Protein AF-A0A920SXK7-F1 (afdb_monomer_lite)

Secondary structure (DSSP, 8-state):
-HHHHT-S--EEE--SEEEETTEEEESS----------TTEEEEEEEE-GGGSPPTT--HHHHHHHHT--GGG-SEEEEEE-TTTS-HHHHHHHHHHH-TTSEEEE----S-SSTTTS-EEETTEEESSSEEEEEEEES-------B--EEEEEEEEEEEEEETTEEEEETTB-HHHHHHHHHHHS-HHHHHHHHHHEEEEEE--S--S--SS--EEEEEEEEE-TTT--EEESS---TT-EEEEEEE-HHHHHHHHHHHHHHHHHH--S---S--------SS------TTS--------B--------PPP--TTS---------THHHHHHHHHHHHHHHS--

Sequence (346 aa):
MNKKLGAKVLIGCSAAGVIGGGQEVERRPGIAISAAILPHVELTPFHLNQDELPNEDAGPEEWQTLLGIEADNCPAIMLLPDPFTIRSDHLLAGLDFAYPAAVKIGGLASGGGQPGSNALFFNDKPARSGAVGVAFTGDLAVETIVAQGCRPIGEPVVVTESDLNVISKLGDQTPLEILRELFEAAETREKRLIRRSLQIGIIMDRLAQDQSEGEFLIRNVLGADEEDGTLAVGELVQEGQVVQFFVRDAQAADEDLRMMLEEYIGNLEGDIPRLPCYSVASGAGNIYTVPRITTPKCSLTWWLTYLSRVSFQMEKSGRLGIKHSYTDTQLVSRCLNKYQKLKINN

Foldseek 3Di:
DCVVVVDPWDKDKAAQWDDAPNDIGHPDDDDHDWDDDDPFKDKQKDFDFAVQQDDPPDALVSVCVSSVHQQVFFQEKEKEAAVQTHPLVSNLVSCCRNNVNHFYHYAYHDPDDHQQRMWIDTRPDIDRHTMIMITMGGDDDDDDDFFDLKDFFDDKFFQADDDFQKGLDTHPDFQQVRLVVRLVPDDPVVVVQCVPFKWKWWQDDPPPPDPPPGQTAIWDFPDADPVRSMTGTPGTDDGGIIMTMIGRDPVSRVVRVVVRVVVVVVPDPPDDPPDFTDDAHDDDFDRGDHNPDPDPHHTDTGDDRDDFDDDFDDDPPRDTDRDDDDDDPVRVVVVVVVVVVVVVPD

pLDDT: mean 71.9, std 24.71, range [22.02, 97.25]

Radius of gyration: 22.02 Å; chains: 1; bounding box: 59×45×64 Å

Structure (mmCIF, N/CA/C/O backbone):
data_AF-A0A920SXK7-F1
#
_entry.id   AF-A0A920SXK7-F1
#
loop_
_atom_site.group_PDB
_atom_site.id
_atom_site.type_symbol
_atom_site.label_atom_id
_atom_site.label_alt_id
_atom_site.label_comp_id
_atom_site.label_asym_id
_atom_site.label_entity_id
_atom_site.label_seq_id
_atom_site.pdbx_PDB_ins_code
_atom_site.Cartn_x
_atom_site.Cartn_y
_atom_site.Cartn_z
_atom_site.occupancy
_atom_site.B_iso_or_equiv
_atom_site.auth_seq_id
_atom_site.auth_comp_id
_atom_site.auth_asym_id
_atom_site.auth_atom_id
_atom_site.pdbx_PDB_model_num
ATOM 1 N N . MET A 1 1 ? -4.435 -18.493 -18.099 1.00 60.69 1 MET A N 1
ATOM 2 C CA . MET A 1 1 ? -4.871 -17.133 -18.484 1.00 60.69 1 MET A CA 1
ATOM 3 C C . MET A 1 1 ? -4.002 -16.593 -19.612 1.00 60.69 1 MET A C 1
ATOM 5 O O . MET A 1 1 ? -4.540 -16.306 -20.674 1.00 60.69 1 MET A O 1
ATOM 9 N N . ASN A 1 2 ? -2.678 -16.605 -19.433 1.00 66.94 2 ASN A N 1
ATOM 10 C CA . ASN A 1 2 ? -1.691 -16.154 -20.415 1.00 66.94 2 ASN A CA 1
ATOM 11 C C . ASN A 1 2 ? -1.919 -16.697 -21.841 1.00 66.94 2 ASN A C 1
ATOM 13 O O . ASN A 1 2 ? -2.141 -15.935 -22.775 1.00 66.94 2 ASN A O 1
ATOM 17 N N . LYS A 1 3 ? -2.056 -18.026 -21.983 1.00 69.19 3 LYS A N 1
ATOM 18 C CA . LYS A 1 3 ? -2.334 -18.697 -23.273 1.00 69.19 3 LYS A CA 1
ATOM 19 C C . LYS A 1 3 ? -3.582 -18.208 -24.023 1.00 69.19 3 LYS A C 1
ATOM 21 O O . LYS A 1 3 ? -3.648 -18.369 -25.234 1.00 69.19 3 LYS A O 1
ATOM 26 N N . LYS A 1 4 ? -4.593 -17.673 -23.325 1.00 75.69 4 LYS A N 1
ATOM 27 C CA . LYS A 1 4 ? -5.818 -17.144 -23.957 1.00 75.69 4 LYS A CA 1
ATOM 28 C C . LYS A 1 4 ? -5.713 -15.657 -24.288 1.00 75.69 4 LYS A C 1
ATOM 30 O O . LYS A 1 4 ? -6.349 -15.226 -25.240 1.00 75.69 4 LYS A O 1
ATOM 35 N N . LEU A 1 5 ? -4.965 -14.895 -23.489 1.00 73.69 5 LEU A N 1
ATOM 36 C CA . LEU A 1 5 ? -4.782 -13.455 -23.681 1.00 73.69 5 LEU A CA 1
ATOM 37 C C . LEU A 1 5 ? -3.655 -13.137 -24.671 1.00 73.69 5 LEU A C 1
ATOM 39 O O . LEU A 1 5 ? -3.658 -12.060 -25.251 1.00 73.69 5 LEU A O 1
ATOM 43 N N . GLY A 1 6 ? -2.705 -14.059 -24.868 1.00 79.75 6 GLY A N 1
ATOM 44 C CA . GLY A 1 6 ? -1.515 -13.806 -25.683 1.00 79.75 6 GLY A CA 1
ATOM 45 C C . GLY A 1 6 ? -0.611 -12.725 -25.085 1.00 79.75 6 GLY A C 1
ATOM 46 O O . GLY A 1 6 ? 0.110 -12.058 -25.822 1.00 79.75 6 GLY A O 1
ATOM 47 N N . ALA A 1 7 ? -0.685 -12.516 -23.767 1.00 82.62 7 ALA A N 1
ATOM 48 C CA . ALA A 1 7 ? 0.109 -11.508 -23.085 1.00 82.62 7 ALA A CA 1
ATOM 49 C C . ALA A 1 7 ? 1.586 -11.930 -23.057 1.00 82.62 7 ALA A C 1
ATOM 51 O O . ALA A 1 7 ? 1.911 -13.101 -22.871 1.00 82.62 7 ALA A O 1
ATOM 52 N N . LYS A 1 8 ? 2.489 -10.966 -23.255 1.00 84.81 8 LYS A N 1
ATOM 53 C CA . LYS A 1 8 ? 3.933 -11.207 -23.108 1.00 84.81 8 LYS A CA 1
ATOM 54 C C . LYS A 1 8 ? 4.333 -11.329 -21.639 1.00 84.81 8 LYS A C 1
ATOM 56 O O . LYS A 1 8 ? 5.198 -12.129 -21.306 1.00 84.81 8 LYS A O 1
ATOM 61 N N . VAL A 1 9 ? 3.678 -10.542 -20.790 1.00 90.81 9 VAL A N 1
ATOM 62 C CA . VAL A 1 9 ? 3.919 -10.466 -19.353 1.00 90.81 9 VAL A CA 1
ATOM 63 C C . VAL A 1 9 ? 2.583 -10.557 -18.631 1.00 90.81 9 VAL A C 1
ATOM 65 O O . VAL A 1 9 ? 1.612 -9.906 -19.019 1.00 90.81 9 VAL A O 1
ATOM 68 N N . LEU A 1 10 ? 2.536 -11.372 -17.583 1.00 90.62 10 LEU A N 1
ATOM 69 C CA . LEU A 1 10 ? 1.406 -11.462 -16.669 1.00 90.62 10 LEU A CA 1
ATOM 70 C C . LEU A 1 10 ? 1.955 -11.447 -15.250 1.00 90.62 10 LEU A C 1
ATOM 72 O O . LEU A 1 10 ? 2.668 -12.364 -14.862 1.00 90.62 10 LEU A O 1
ATOM 76 N N . ILE A 1 11 ? 1.590 -10.437 -14.471 1.00 91.44 11 ILE A N 1
ATOM 77 C CA . ILE A 1 11 ? 1.817 -10.426 -13.026 1.00 91.44 11 ILE A CA 1
ATOM 78 C C . ILE A 1 11 ? 0.495 -10.234 -12.288 1.00 91.44 11 ILE A C 1
ATOM 80 O O . ILE A 1 11 ? -0.484 -9.755 -12.865 1.00 91.44 11 ILE A O 1
ATOM 84 N N . GLY A 1 12 ? 0.445 -10.636 -11.025 1.00 90.75 12 GLY A N 1
ATOM 85 C CA . GLY A 1 12 ? -0.711 -10.408 -10.167 1.00 90.75 12 GLY A CA 1
ATOM 86 C C . GLY A 1 12 ? -0.508 -10.975 -8.772 1.00 90.75 12 GLY A C 1
ATOM 87 O O . GLY A 1 12 ? 0.456 -11.693 -8.516 1.00 90.75 12 GLY A O 1
ATOM 88 N N . CYS A 1 13 ? -1.453 -10.708 -7.881 1.00 89.44 13 CYS A N 1
ATOM 89 C CA . CYS A 1 13 ? -1.464 -11.275 -6.541 1.00 89.44 13 CYS A CA 1
ATOM 90 C C . CYS A 1 13 ? -2.893 -11.585 -6.079 1.00 89.44 13 CYS A C 1
ATOM 92 O O . CYS A 1 13 ? -3.875 -11.186 -6.709 1.00 89.44 13 CYS A O 1
ATOM 94 N N . SER A 1 14 ? -3.014 -12.320 -4.978 1.00 88.88 14 SER A N 1
ATOM 95 C CA . SER A 1 14 ? -4.243 -12.390 -4.202 1.00 88.88 14 SER A CA 1
ATOM 96 C C . SER A 1 14 ? -4.514 -11.047 -3.531 1.00 88.88 14 SER A C 1
ATOM 98 O O . SER A 1 14 ? -3.590 -10.293 -3.214 1.00 88.88 14 SER A O 1
ATOM 100 N N . ALA A 1 15 ? -5.793 -10.773 -3.297 1.00 83.75 15 ALA A N 1
ATOM 101 C CA . ALA A 1 15 ? -6.235 -9.624 -2.532 1.00 83.75 15 ALA A CA 1
ATOM 102 C C . ALA A 1 15 ? -7.450 -9.998 -1.669 1.00 83.75 15 ALA A C 1
ATOM 104 O O . ALA A 1 15 ? -8.240 -10.872 -2.036 1.00 83.75 15 ALA A O 1
ATOM 105 N N . ALA A 1 16 ? -7.620 -9.316 -0.536 1.00 76.19 16 ALA A N 1
ATOM 106 C CA . ALA A 1 16 ? -8.791 -9.439 0.338 1.00 76.19 16 ALA A CA 1
ATOM 107 C C . ALA A 1 16 ? -10.090 -8.949 -0.338 1.00 76.19 16 ALA A C 1
ATOM 109 O O . ALA A 1 16 ? -11.192 -9.382 0.017 1.00 76.19 16 ALA A O 1
ATOM 110 N N . GLY A 1 17 ? -9.944 -8.077 -1.335 1.00 75.88 17 GLY A N 1
ATOM 111 C CA . GLY A 1 17 ? -11.001 -7.592 -2.205 1.00 75.88 17 GLY A CA 1
ATOM 112 C C . GLY A 1 17 ? -10.443 -7.218 -3.571 1.00 75.88 17 GLY A C 1
ATOM 113 O O . GLY A 1 17 ? -9.269 -6.872 -3.696 1.00 75.88 17 GLY A O 1
ATOM 114 N N . VAL A 1 18 ? -11.277 -7.306 -4.602 1.00 77.38 18 VAL A N 1
ATOM 115 C CA . VAL A 1 18 ? -10.918 -6.913 -5.969 1.00 77.38 18 VAL A CA 1
ATOM 116 C C . VAL A 1 18 ? -11.967 -5.979 -6.540 1.00 77.38 18 VAL A C 1
ATOM 118 O O . VAL A 1 18 ? -13.158 -6.118 -6.261 1.00 77.38 18 VAL A O 1
ATOM 121 N N . ILE A 1 19 ? -11.528 -5.058 -7.389 1.00 73.19 19 ILE A N 1
ATOM 122 C CA . ILE A 1 19 ? -12.412 -4.129 -8.084 1.00 73.19 19 ILE A CA 1
ATOM 123 C C . ILE A 1 19 ? -12.130 -4.214 -9.575 1.00 73.19 19 ILE A C 1
ATOM 125 O O . ILE A 1 19 ? -10.981 -4.224 -10.011 1.00 73.19 19 ILE A O 1
ATOM 129 N N . GLY A 1 20 ? -13.188 -4.298 -10.369 1.00 73.94 20 GLY A N 1
ATOM 130 C CA . GLY A 1 20 ? -13.083 -4.365 -11.817 1.00 73.94 20 GLY A CA 1
ATOM 131 C C . GLY A 1 20 ? -14.435 -4.148 -12.475 1.00 73.94 20 GLY A C 1
ATOM 132 O O . GLY A 1 20 ? -15.474 -4.531 -11.944 1.00 73.94 20 GLY A O 1
ATOM 133 N N . GLY A 1 21 ? -14.444 -3.495 -13.638 1.00 71.62 21 GLY A N 1
ATOM 134 C CA . GLY A 1 21 ? -15.684 -3.245 -14.379 1.00 71.62 21 GLY A CA 1
ATOM 135 C C . GLY A 1 21 ? -16.720 -2.403 -13.618 1.00 71.62 21 GLY A C 1
ATOM 136 O O . GLY A 1 21 ? -17.915 -2.562 -13.863 1.00 71.62 21 GLY A O 1
ATOM 137 N N . GLY A 1 22 ? -16.274 -1.537 -12.700 1.00 69.06 22 GLY A N 1
ATOM 138 C CA . GLY A 1 22 ? -17.145 -0.708 -11.858 1.00 69.06 22 GLY A CA 1
ATOM 139 C C . GLY A 1 22 ? -17.838 -1.472 -10.727 1.00 69.06 22 GLY A C 1
ATOM 140 O O . GLY A 1 22 ? -18.848 -1.002 -10.212 1.00 69.06 22 GLY A O 1
ATOM 141 N N . GLN A 1 23 ? -17.346 -2.661 -10.376 1.00 67.12 23 GLN A N 1
ATOM 142 C CA . GLN A 1 23 ? -17.854 -3.453 -9.263 1.00 67.12 23 GLN A CA 1
ATOM 143 C C . GLN A 1 23 ? -16.733 -3.785 -8.296 1.00 67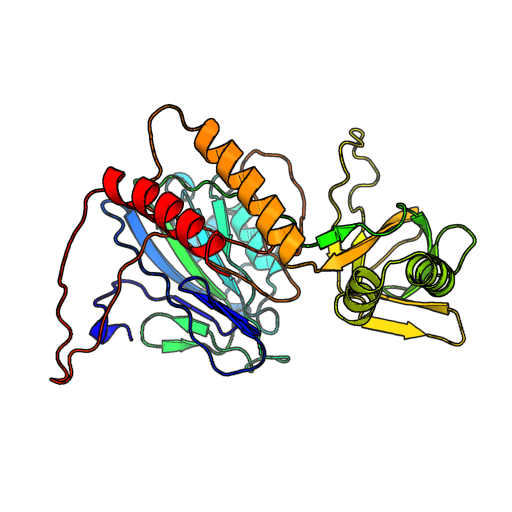.12 23 GLN A C 1
ATOM 145 O O . GLN A 1 23 ? -15.648 -4.187 -8.712 1.00 67.12 23 GLN A O 1
ATOM 150 N N . GLU A 1 24 ? -17.046 -3.672 -7.015 1.00 69.12 24 GLU A N 1
ATOM 151 C CA . GLU A 1 24 ? -16.199 -4.103 -5.919 1.00 69.12 24 GLU A CA 1
ATOM 152 C C . GLU A 1 24 ? -16.684 -5.448 -5.374 1.00 69.12 24 GLU A C 1
ATOM 154 O O . GLU A 1 24 ? -17.885 -5.699 -5.226 1.00 69.12 24 GLU A O 1
ATOM 159 N N . VAL A 1 25 ? -15.729 -6.330 -5.094 1.00 71.19 25 VAL A N 1
ATOM 160 C CA . VAL A 1 25 ? -15.968 -7.666 -4.569 1.00 71.19 25 VAL A CA 1
ATOM 161 C C . VAL A 1 25 ? -15.045 -7.907 -3.378 1.00 71.19 25 VAL A C 1
ATOM 163 O O . VAL A 1 25 ? -13.870 -8.217 -3.555 1.00 71.19 25 VAL A O 1
ATOM 166 N N . GLU A 1 26 ? -15.599 -7.829 -2.169 1.00 74.44 26 GLU A N 1
ATOM 167 C CA . GLU A 1 26 ? -14.928 -8.201 -0.917 1.00 74.44 26 GLU A CA 1
ATOM 168 C C . GLU A 1 26 ? -15.579 -9.443 -0.285 1.00 74.44 26 GLU A C 1
ATOM 170 O O . GLU A 1 26 ? -16.775 -9.699 -0.462 1.00 74.44 26 GLU A O 1
ATOM 175 N N . ARG A 1 27 ? -14.800 -10.214 0.492 1.00 71.44 27 ARG A N 1
ATOM 176 C CA . ARG A 1 27 ? -15.273 -11.362 1.307 1.00 71.44 27 ARG A CA 1
ATOM 177 C C . ARG A 1 27 ? -16.022 -12.457 0.534 1.00 71.44 27 ARG A C 1
ATOM 179 O O . ARG A 1 27 ? -16.754 -13.258 1.115 1.00 71.44 27 ARG A O 1
ATOM 186 N N . ARG A 1 28 ? -15.832 -12.515 -0.779 1.00 81.19 28 ARG 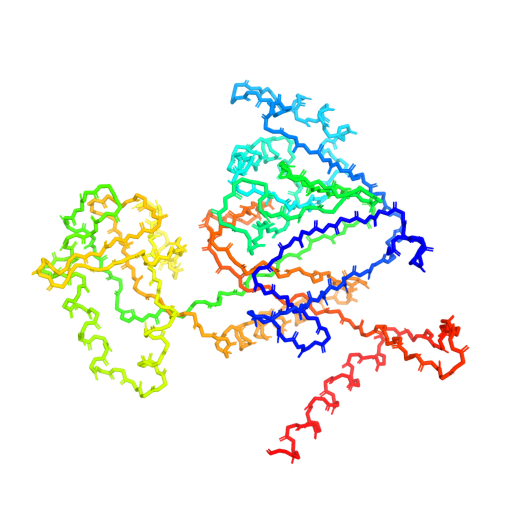A N 1
ATOM 187 C CA . ARG A 1 28 ? -16.355 -13.558 -1.663 1.00 81.19 28 ARG A CA 1
ATOM 188 C C . ARG A 1 28 ? -15.388 -13.763 -2.832 1.00 81.19 28 ARG A C 1
ATOM 190 O O . ARG A 1 28 ? -14.633 -12.844 -3.144 1.00 81.19 28 ARG A O 1
ATOM 197 N N . PRO 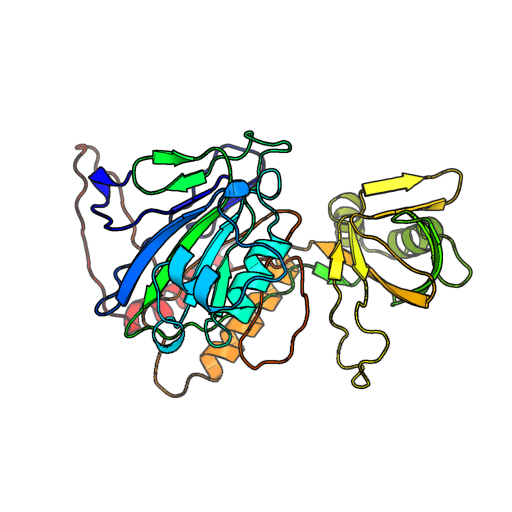A 1 29 ? -15.415 -14.922 -3.511 1.00 85.00 29 PRO A N 1
ATOM 198 C CA . PRO A 1 29 ? -14.552 -15.154 -4.663 1.00 85.00 29 PRO A CA 1
ATOM 199 C C . PRO A 1 29 ? -14.766 -14.108 -5.767 1.00 85.00 29 PRO A C 1
ATOM 201 O O . PRO A 1 29 ? -15.901 -13.843 -6.175 1.00 85.00 29 PRO A O 1
ATOM 204 N N . GLY A 1 30 ? -13.668 -13.544 -6.267 1.00 84.19 30 GLY A N 1
ATOM 205 C CA . GLY A 1 30 ? -13.648 -12.555 -7.340 1.00 84.19 30 GLY A CA 1
ATOM 206 C C . GLY A 1 30 ? -12.281 -12.504 -8.020 1.00 84.19 30 GLY A C 1
ATOM 207 O O . GLY A 1 30 ? -11.274 -12.881 -7.427 1.00 84.19 30 GLY A O 1
ATOM 208 N N . ILE A 1 31 ? -12.252 -12.055 -9.276 1.00 85.50 31 ILE A N 1
ATOM 209 C CA . ILE A 1 31 ? -11.018 -11.774 -10.015 1.00 85.50 31 ILE A CA 1
ATOM 210 C C . ILE A 1 31 ? -11.189 -10.466 -10.787 1.00 85.50 31 ILE A C 1
ATOM 212 O O . ILE A 1 31 ? -12.203 -10.268 -11.458 1.00 85.50 31 ILE A O 1
ATOM 216 N N . ALA A 1 32 ? -10.191 -9.592 -10.697 1.00 84.00 32 ALA A N 1
ATOM 217 C CA . ALA A 1 32 ? -10.063 -8.406 -11.532 1.00 84.00 32 ALA A CA 1
ATOM 218 C C . ALA A 1 32 ? -8.830 -8.563 -12.423 1.00 84.00 32 ALA A C 1
ATOM 220 O O . ALA A 1 32 ? -7.812 -9.103 -11.994 1.00 84.00 32 ALA A O 1
ATOM 221 N N . ILE A 1 33 ? -8.945 -8.144 -13.682 1.00 83.12 33 ILE A N 1
ATOM 222 C CA . ILE A 1 33 ? -7.871 -8.254 -14.669 1.00 83.12 33 ILE A CA 1
ATOM 223 C C . ILE A 1 33 ? -7.761 -6.912 -15.383 1.00 83.12 33 ILE A C 1
ATOM 225 O O . ILE A 1 33 ? -8.725 -6.468 -16.010 1.00 83.12 33 ILE A O 1
ATOM 229 N N . SER A 1 34 ? -6.571 -6.323 -15.319 1.00 82.31 34 SER A N 1
ATOM 230 C CA . SER A 1 34 ? -6.162 -5.178 -16.130 1.00 82.31 34 SER A CA 1
ATOM 231 C C . SER A 1 34 ? -5.245 -5.676 -17.246 1.00 82.31 34 SER A C 1
ATOM 233 O O . SER A 1 34 ? -4.399 -6.542 -17.021 1.00 82.31 34 SER A O 1
ATOM 235 N N . ALA A 1 35 ? -5.429 -5.165 -18.461 1.00 82.00 35 ALA A N 1
ATOM 236 C CA . ALA A 1 35 ? -4.604 -5.517 -19.611 1.00 82.00 35 ALA A CA 1
ATOM 237 C C . ALA A 1 35 ? -4.344 -4.272 -20.460 1.00 82.00 35 ALA A C 1
ATOM 239 O O . ALA A 1 35 ? -5.247 -3.460 -20.656 1.00 82.00 35 ALA A O 1
ATOM 240 N N . ALA A 1 36 ? -3.125 -4.160 -20.980 1.00 80.50 36 ALA A N 1
ATOM 241 C CA . ALA A 1 36 ? -2.680 -3.041 -21.796 1.00 80.50 36 ALA A CA 1
ATOM 242 C C . ALA A 1 36 ? -1.842 -3.542 -22.978 1.00 80.50 36 ALA A C 1
ATOM 244 O O . ALA A 1 36 ? -1.174 -4.575 -22.895 1.00 80.50 36 ALA A O 1
ATOM 245 N N . ILE A 1 37 ? -1.875 -2.791 -24.077 1.00 80.38 37 ILE A N 1
ATOM 246 C CA . ILE A 1 37 ? -0.915 -2.908 -25.175 1.00 80.38 37 ILE A CA 1
ATOM 247 C C . ILE A 1 37 ? -0.092 -1.633 -25.119 1.00 80.38 37 ILE A C 1
ATOM 249 O O . ILE A 1 37 ? -0.651 -0.564 -25.323 1.00 80.38 37 ILE A O 1
ATOM 253 N N . LEU A 1 38 ? 1.203 -1.750 -24.842 1.00 83.62 38 LEU A N 1
ATOM 254 C CA . LEU A 1 38 ? 2.118 -0.619 -24.708 1.00 83.62 38 LEU A CA 1
ATOM 255 C C . LEU A 1 38 ? 3.125 -0.665 -25.870 1.00 83.62 38 LEU A C 1
ATOM 257 O O . LEU A 1 38 ? 4.117 -1.392 -25.790 1.00 83.62 38 LEU A O 1
ATOM 261 N N . PRO A 1 39 ? 2.853 0.004 -27.007 1.00 80.75 39 PRO A N 1
ATOM 262 C CA . PRO A 1 39 ? 3.821 0.108 -28.093 1.00 80.75 39 PRO A CA 1
ATOM 263 C C . PRO A 1 39 ? 5.065 0.855 -27.611 1.00 80.75 39 PRO A C 1
ATOM 265 O O . PRO A 1 39 ? 4.935 1.806 -26.855 1.00 80.75 39 PRO A O 1
ATOM 268 N N . HIS A 1 40 ? 6.249 0.451 -28.073 1.00 85.44 40 HIS A N 1
ATOM 269 C CA . HIS A 1 40 ? 7.529 1.101 -27.734 1.00 85.44 40 HIS A CA 1
ATOM 270 C C . HIS A 1 40 ? 7.914 1.080 -26.244 1.00 85.44 40 HIS A C 1
ATOM 272 O O . HIS A 1 40 ? 8.880 1.733 -25.858 1.00 85.44 40 HIS A O 1
ATOM 278 N N . VAL A 1 41 ? 7.210 0.280 -25.439 1.00 88.50 41 VAL A N 1
ATOM 279 C CA . VAL A 1 41 ? 7.558 -0.008 -24.049 1.00 88.50 41 VAL A CA 1
ATOM 280 C C . VAL A 1 41 ? 8.012 -1.457 -23.953 1.00 88.50 41 VAL A C 1
ATOM 282 O O . VAL A 1 41 ? 7.332 -2.375 -24.427 1.00 88.50 41 VAL A O 1
ATOM 285 N N . GLU A 1 42 ? 9.164 -1.666 -23.334 1.00 91.38 42 GLU A N 1
ATOM 286 C CA . GLU A 1 42 ? 9.650 -2.984 -22.960 1.00 91.38 42 GLU A CA 1
ATOM 287 C C . GLU A 1 42 ? 9.304 -3.255 -21.492 1.00 91.38 42 GLU A C 1
ATOM 289 O O . GLU A 1 42 ? 9.355 -2.376 -20.632 1.00 91.38 42 GLU A O 1
ATOM 294 N N . LEU A 1 43 ? 8.845 -4.480 -21.235 1.00 91.50 43 LEU A N 1
ATOM 295 C CA . LEU A 1 43 ? 8.426 -4.930 -19.915 1.00 91.50 43 LEU A CA 1
ATOM 296 C C . LEU A 1 43 ? 9.404 -5.996 -19.450 1.00 91.50 43 LEU A C 1
ATOM 298 O O . LEU A 1 43 ? 9.457 -7.073 -20.049 1.00 91.50 43 LEU A O 1
ATOM 302 N N . THR A 1 44 ? 10.104 -5.719 -18.357 1.00 94.88 44 THR A N 1
ATOM 303 C CA . THR A 1 44 ? 11.026 -6.662 -17.722 1.00 94.88 44 THR A CA 1
ATOM 304 C C . THR A 1 44 ? 10.373 -7.195 -16.449 1.00 94.88 44 THR A C 1
ATOM 306 O O . THR A 1 44 ? 10.374 -6.511 -15.421 1.00 94.88 44 THR A O 1
ATOM 309 N N . PRO A 1 45 ? 9.736 -8.381 -16.497 1.00 94.94 45 PRO A N 1
ATOM 310 C CA . PRO A 1 45 ? 9.113 -8.972 -15.326 1.00 94.94 45 PRO A CA 1
ATOM 311 C C . PRO A 1 45 ? 10.166 -9.630 -14.432 1.00 94.94 45 PRO A C 1
ATOM 313 O O . PRO A 1 45 ? 11.033 -10.353 -14.919 1.00 94.94 45 PRO A O 1
ATOM 316 N N . PHE A 1 46 ? 10.034 -9.461 -13.122 1.00 95.31 46 PHE A N 1
ATOM 317 C CA . PHE A 1 46 ? 10.896 -10.100 -12.131 1.00 95.31 46 PHE A CA 1
ATOM 318 C C . PHE A 1 46 ? 10.090 -10.730 -10.991 1.00 95.31 46 PHE A C 1
ATOM 320 O O . PHE A 1 46 ? 8.951 -10.349 -10.702 1.00 95.31 46 PHE A O 1
ATOM 327 N N . HIS A 1 47 ? 10.698 -11.722 -10.348 1.00 96.38 47 HIS A N 1
ATOM 328 C CA . HIS A 1 47 ? 10.233 -12.334 -9.108 1.00 96.38 47 HIS A CA 1
ATOM 329 C C . HIS A 1 47 ? 11.440 -12.437 -8.178 1.00 96.38 47 HIS A C 1
ATOM 331 O O . HIS A 1 47 ? 12.447 -13.005 -8.583 1.00 96.38 47 HIS A O 1
ATOM 337 N N . LEU A 1 48 ? 11.339 -11.855 -6.983 1.00 95.94 48 LEU A N 1
ATOM 338 C CA . LEU A 1 48 ? 12.423 -11.775 -6.001 1.00 95.94 48 LEU A CA 1
ATOM 339 C C . LEU A 1 48 ? 11.996 -12.418 -4.689 1.00 95.94 48 LEU A C 1
ATOM 341 O O . LEU A 1 48 ? 10.909 -12.119 -4.192 1.00 95.94 48 LEU A O 1
ATOM 345 N N . ASN A 1 49 ? 12.848 -13.250 -4.103 1.00 95.75 49 ASN A N 1
ATOM 346 C CA . ASN A 1 49 ? 12.701 -13.760 -2.743 1.00 95.75 49 ASN A CA 1
ATOM 347 C C . ASN A 1 49 ? 13.576 -12.973 -1.757 1.00 95.75 49 ASN A C 1
ATOM 349 O O . ASN A 1 49 ? 14.452 -12.202 -2.141 1.00 95.75 49 ASN A O 1
ATOM 353 N N . GLN A 1 50 ? 13.313 -13.151 -0.460 1.00 93.88 50 GLN A N 1
ATOM 354 C CA . GLN A 1 50 ? 13.995 -12.414 0.608 1.00 93.88 50 GLN A CA 1
ATOM 355 C C . GLN A 1 50 ? 15.514 -12.632 0.624 1.00 93.88 50 GLN A C 1
ATOM 357 O O . GLN A 1 50 ? 16.255 -11.724 0.986 1.00 93.88 50 GLN A O 1
ATOM 362 N N . ASP A 1 51 ? 15.967 -13.830 0.270 1.00 93.94 51 ASP A N 1
ATOM 363 C CA . ASP A 1 51 ? 17.375 -14.228 0.221 1.00 93.94 51 ASP A CA 1
ATOM 364 C C . ASP A 1 51 ? 18.122 -13.678 -1.000 1.00 93.94 51 ASP A C 1
ATOM 366 O O . ASP A 1 51 ? 19.350 -13.684 -1.017 1.00 93.94 51 ASP A O 1
ATOM 370 N N . GLU A 1 52 ? 17.392 -13.172 -1.994 1.00 95.25 52 GLU A N 1
ATOM 371 C CA . GLU A 1 52 ? 17.948 -12.557 -3.202 1.00 95.25 52 GLU A CA 1
ATOM 372 C C . GLU A 1 52 ? 18.120 -11.039 -3.055 1.00 95.25 52 GLU A C 1
ATOM 374 O O . GLU A 1 52 ? 18.760 -10.411 -3.897 1.00 95.25 52 GLU A O 1
ATOM 379 N N . LEU A 1 53 ? 17.549 -10.433 -2.006 1.00 95.25 53 LEU A N 1
ATOM 380 C CA . LEU A 1 53 ? 17.675 -8.996 -1.786 1.00 95.25 53 LEU A CA 1
ATOM 381 C C . LEU A 1 53 ? 19.106 -8.637 -1.354 1.00 95.25 53 LEU A C 1
ATOM 383 O O . LEU A 1 53 ? 19.616 -9.246 -0.407 1.00 95.25 53 LEU A O 1
ATOM 387 N N . PRO A 1 54 ? 19.730 -7.620 -1.981 1.00 94.81 54 PRO A N 1
ATOM 388 C CA . PRO A 1 54 ? 20.984 -7.050 -1.509 1.00 94.81 54 PRO A CA 1
ATOM 389 C C . PRO A 1 54 ? 20.881 -6.630 -0.041 1.00 94.81 54 PRO A C 1
ATOM 391 O O . PRO A 1 54 ? 19.790 -6.367 0.470 1.00 94.81 54 PRO A O 1
ATOM 394 N N . ASN A 1 55 ? 22.012 -6.572 0.658 1.00 91.56 55 ASN A N 1
ATOM 395 C CA . ASN A 1 55 ? 22.026 -6.119 2.049 1.00 91.56 55 ASN A CA 1
ATOM 396 C C . ASN A 1 55 ? 21.765 -4.598 2.152 1.00 91.56 55 ASN A C 1
ATOM 398 O O . ASN A 1 55 ? 21.681 -3.892 1.150 1.00 91.56 55 ASN A O 1
ATOM 402 N N . GLU A 1 56 ? 21.599 -4.090 3.374 1.00 84.69 56 GLU A N 1
ATOM 403 C CA . GLU A 1 56 ? 21.315 -2.664 3.622 1.00 84.69 56 GLU A CA 1
ATOM 404 C C . GLU A 1 56 ? 22.502 -1.739 3.287 1.00 84.69 56 GLU A C 1
ATOM 406 O O . GLU A 1 56 ? 22.295 -0.556 3.038 1.00 84.69 56 GLU A O 1
ATOM 411 N N . ASP A 1 57 ? 23.720 -2.284 3.209 1.00 88.12 57 ASP A N 1
ATOM 412 C CA . ASP A 1 57 ? 24.942 -1.552 2.849 1.00 88.12 57 ASP A CA 1
ATOM 413 C C . ASP A 1 57 ? 25.237 -1.587 1.334 1.00 88.12 57 ASP A C 1
ATOM 415 O O . ASP A 1 57 ? 26.238 -1.024 0.880 1.00 88.12 57 ASP A O 1
ATOM 419 N N . ALA A 1 58 ? 24.399 -2.271 0.547 1.00 90.88 58 ALA A N 1
ATOM 420 C CA . ALA A 1 58 ? 24.627 -2.501 -0.870 1.00 90.88 58 ALA A CA 1
ATOM 421 C C . ALA A 1 58 ? 24.486 -1.209 -1.682 1.00 90.88 58 ALA A C 1
ATOM 423 O O . ALA A 1 58 ? 23.550 -0.422 -1.505 1.00 90.88 58 ALA A O 1
ATOM 424 N N . GLY A 1 59 ? 25.408 -1.024 -2.628 1.00 93.19 59 GLY A N 1
ATOM 425 C CA . GLY A 1 59 ? 25.362 0.075 -3.587 1.00 93.19 59 GLY A CA 1
ATOM 426 C C . GLY A 1 59 ? 24.185 -0.047 -4.566 1.00 93.19 59 GLY A C 1
ATOM 427 O O . GLY A 1 59 ? 23.615 -1.132 -4.732 1.00 93.19 59 GLY A O 1
ATOM 428 N N . PRO A 1 60 ? 23.822 1.042 -5.268 1.00 92.25 60 PRO A N 1
ATOM 429 C CA . PRO A 1 60 ? 22.736 1.019 -6.246 1.00 92.25 60 PRO A CA 1
ATOM 430 C C . PRO A 1 60 ? 23.007 0.038 -7.402 1.00 92.25 60 PRO A C 1
ATOM 432 O O . PRO A 1 60 ? 22.064 -0.490 -7.989 1.00 92.25 60 PRO A O 1
ATOM 435 N N . GLU A 1 61 ? 24.275 -0.261 -7.706 1.00 94.25 61 GLU A N 1
ATOM 436 C CA . GLU A 1 61 ? 24.669 -1.175 -8.782 1.00 94.25 61 GLU A CA 1
ATOM 437 C C . GLU A 1 61 ? 24.223 -2.623 -8.526 1.00 94.25 61 GLU A C 1
ATOM 439 O O . GLU A 1 61 ? 23.892 -3.345 -9.470 1.00 94.25 61 GLU A O 1
ATOM 444 N N . GLU A 1 62 ? 24.171 -3.062 -7.265 1.00 95.00 62 GLU A N 1
ATOM 445 C CA . GLU A 1 62 ? 23.719 -4.416 -6.915 1.00 95.00 62 GLU A CA 1
ATOM 446 C C . GLU A 1 62 ? 22.221 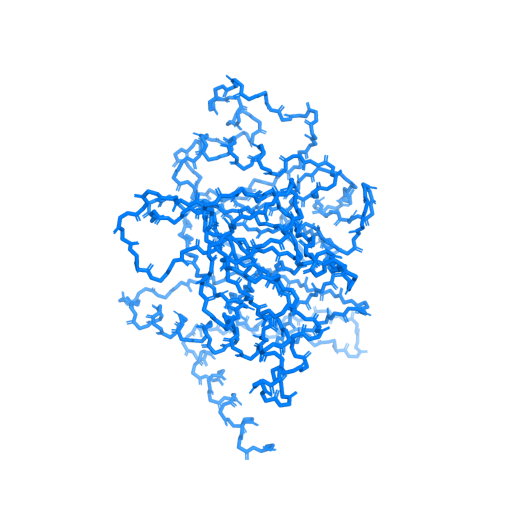-4.584 -7.189 1.00 95.00 62 GLU A C 1
ATOM 448 O O . GLU A 1 62 ? 21.796 -5.582 -7.771 1.00 95.00 62 GLU A O 1
ATOM 453 N N . TRP A 1 63 ? 21.424 -3.569 -6.856 1.00 94.25 63 TRP A N 1
ATOM 454 C CA . TRP A 1 63 ? 19.992 -3.525 -7.154 1.00 94.25 63 TRP A CA 1
ATOM 455 C C . TRP A 1 63 ? 19.717 -3.423 -8.658 1.00 94.25 63 TRP A C 1
ATOM 457 O O . TRP A 1 63 ? 18.796 -4.068 -9.163 1.00 94.25 63 TRP A O 1
ATOM 467 N N . GLN A 1 64 ? 20.540 -2.666 -9.392 1.00 93.88 64 GLN A N 1
ATOM 468 C CA . GLN A 1 64 ? 20.453 -2.595 -10.852 1.00 93.88 64 GLN A CA 1
ATOM 469 C C . GLN A 1 64 ? 20.799 -3.926 -11.514 1.00 93.88 64 GLN A C 1
ATOM 471 O O . GLN A 1 64 ? 20.110 -4.358 -12.439 1.00 93.88 64 GLN A O 1
ATOM 476 N N . THR A 1 65 ? 21.811 -4.619 -10.991 1.00 94.06 65 THR A N 1
ATOM 477 C CA . THR A 1 65 ? 22.190 -5.966 -11.430 1.00 94.06 65 THR A CA 1
ATOM 478 C C . THR A 1 65 ? 21.081 -6.976 -11.138 1.00 94.06 65 THR A C 1
ATOM 480 O O . THR A 1 65 ? 20.788 -7.815 -11.988 1.00 94.06 65 THR A O 1
ATOM 483 N N . LEU A 1 66 ? 20.432 -6.872 -9.973 1.00 93.62 66 LEU A N 1
ATOM 484 C CA . LEU A 1 66 ? 19.324 -7.741 -9.573 1.00 93.62 66 LEU A CA 1
ATOM 485 C C . LEU A 1 66 ? 18.147 -7.665 -10.553 1.00 93.62 66 LEU A C 1
ATOM 487 O O . LEU A 1 66 ? 17.581 -8.695 -10.916 1.00 93.62 66 LEU A O 1
ATOM 491 N N . LEU A 1 67 ? 17.780 -6.456 -10.991 1.00 91.25 67 LEU A N 1
ATOM 492 C CA . LEU A 1 67 ? 16.711 -6.272 -11.976 1.00 91.25 67 LEU A CA 1
ATOM 493 C C . LEU A 1 67 ? 17.190 -6.425 -13.426 1.00 91.25 67 LEU A C 1
ATOM 495 O O . LEU A 1 67 ? 16.372 -6.682 -14.309 1.00 91.25 67 LEU A O 1
ATOM 499 N N . GLY A 1 68 ? 18.493 -6.275 -13.677 1.00 91.06 68 GLY A N 1
ATOM 500 C CA . GLY A 1 68 ? 19.082 -6.240 -15.015 1.00 91.06 68 GLY A CA 1
ATOM 501 C C . GLY A 1 68 ? 18.699 -4.983 -15.799 1.00 91.06 68 GLY A C 1
ATOM 502 O O . GLY A 1 68 ? 18.493 -5.062 -17.010 1.00 91.06 68 GLY A O 1
ATOM 503 N N . ILE A 1 69 ? 18.520 -3.847 -15.113 1.00 90.31 69 ILE A N 1
ATOM 504 C CA . ILE A 1 69 ? 17.994 -2.607 -15.701 1.00 90.31 69 ILE A CA 1
ATOM 505 C C . ILE A 1 69 ? 18.836 -1.421 -15.257 1.00 90.31 69 ILE A C 1
ATOM 507 O O . ILE A 1 69 ? 18.970 -1.158 -14.064 1.00 90.31 69 ILE A O 1
ATOM 511 N N . GLU A 1 70 ? 19.322 -0.662 -16.231 1.00 87.94 70 GLU A N 1
ATOM 512 C CA . GLU A 1 70 ? 20.018 0.605 -16.011 1.00 87.94 70 GLU A CA 1
ATOM 513 C C . GLU A 1 70 ? 19.059 1.672 -15.467 1.00 87.94 70 GLU A C 1
ATOM 515 O O . GLU A 1 70 ? 17.932 1.813 -15.958 1.00 87.94 70 GLU A O 1
ATOM 520 N N . ALA A 1 71 ? 19.510 2.460 -14.488 1.00 83.00 71 ALA A N 1
ATOM 521 C CA . ALA A 1 71 ? 18.661 3.439 -13.807 1.00 83.00 71 ALA A CA 1
ATOM 522 C C . ALA A 1 71 ? 18.028 4.477 -14.747 1.00 83.00 71 ALA A C 1
ATOM 524 O O . ALA A 1 71 ? 16.834 4.761 -14.637 1.00 83.00 71 ALA A O 1
ATOM 525 N N . ASP A 1 72 ? 18.802 4.985 -15.707 1.00 83.38 72 ASP A N 1
ATOM 526 C CA . ASP A 1 72 ? 18.382 6.057 -16.620 1.00 83.38 72 ASP A CA 1
ATOM 527 C C . ASP A 1 72 ? 17.296 5.627 -17.621 1.00 83.38 72 ASP A C 1
ATOM 529 O O . ASP A 1 72 ? 16.653 6.469 -18.244 1.00 83.38 72 ASP A O 1
ATOM 533 N N . ASN A 1 73 ? 17.064 4.320 -17.771 1.00 84.31 73 ASN A N 1
ATOM 534 C CA . ASN A 1 73 ? 16.128 3.768 -18.752 1.00 84.31 73 ASN A CA 1
ATOM 535 C C . ASN A 1 73 ? 14.812 3.274 -18.136 1.00 84.31 73 ASN A C 1
ATOM 537 O O . ASN A 1 73 ? 14.008 2.669 -18.845 1.00 84.31 73 ASN A O 1
ATOM 541 N N . CYS A 1 74 ? 14.584 3.506 -16.840 1.00 87.88 74 CYS A N 1
ATOM 542 C CA . CYS A 1 74 ? 13.455 2.951 -16.095 1.00 87.88 74 CYS A CA 1
ATOM 543 C C . CYS A 1 74 ? 12.491 4.054 -15.614 1.00 87.88 74 CYS A C 1
ATOM 545 O O . CYS A 1 74 ? 12.634 4.545 -14.496 1.00 87.88 74 CYS A O 1
ATOM 547 N N . PRO A 1 75 ? 11.493 4.469 -16.418 1.00 83.88 75 PRO A N 1
ATOM 548 C CA . PRO A 1 75 ? 10.478 5.433 -15.990 1.00 83.88 75 PRO A CA 1
ATOM 549 C C . PRO A 1 75 ? 9.583 4.925 -14.856 1.00 83.88 75 PRO A C 1
ATOM 551 O O . PRO A 1 75 ? 9.108 5.728 -14.051 1.00 83.88 75 PRO A O 1
ATOM 554 N N . ALA A 1 76 ? 9.319 3.616 -14.773 1.00 87.69 76 ALA A N 1
ATOM 555 C CA . ALA A 1 76 ? 8.425 3.084 -13.752 1.00 87.69 76 ALA A CA 1
ATOM 556 C C . ALA A 1 76 ? 8.696 1.627 -13.378 1.00 87.69 76 ALA A C 1
ATOM 558 O O . ALA A 1 76 ? 9.133 0.818 -14.197 1.00 87.69 76 ALA A O 1
ATOM 559 N N . ILE A 1 77 ? 8.348 1.277 -12.140 1.00 91.00 77 ILE A N 1
ATOM 560 C CA . ILE A 1 77 ? 8.391 -0.086 -11.612 1.00 91.00 77 ILE A CA 1
ATOM 561 C C . ILE A 1 77 ? 7.063 -0.381 -10.910 1.00 91.00 77 ILE A C 1
ATOM 563 O O . ILE A 1 77 ? 6.653 0.342 -10.005 1.00 91.00 77 ILE A O 1
ATOM 567 N N . MET A 1 78 ? 6.392 -1.462 -11.315 1.00 90.75 78 MET A N 1
ATOM 568 C CA . MET A 1 78 ? 5.230 -2.007 -10.615 1.00 90.75 78 MET A CA 1
ATOM 569 C C . MET A 1 78 ? 5.647 -3.154 -9.696 1.00 90.75 78 MET A C 1
ATOM 571 O O . MET A 1 78 ? 6.323 -4.078 -10.146 1.00 90.75 78 MET A O 1
ATOM 575 N N . LEU A 1 79 ? 5.200 -3.128 -8.440 1.00 91.38 79 LEU A N 1
ATOM 576 C CA . LEU A 1 79 ? 5.559 -4.104 -7.408 1.00 91.38 79 LEU A CA 1
ATOM 577 C C . LEU A 1 79 ? 4.323 -4.690 -6.719 1.00 91.38 79 LEU A C 1
ATOM 579 O O . LEU A 1 79 ? 3.429 -3.965 -6.291 1.00 91.38 79 LEU A O 1
ATOM 583 N N . LEU A 1 80 ? 4.307 -6.009 -6.549 1.00 91.38 80 LEU A N 1
ATOM 584 C CA . LEU A 1 80 ? 3.313 -6.745 -5.768 1.00 91.38 80 LEU A CA 1
ATOM 585 C C . LEU A 1 80 ? 4.032 -7.665 -4.761 1.00 91.38 80 LEU A C 1
ATOM 587 O O . LEU A 1 80 ? 4.205 -8.861 -5.032 1.00 91.38 80 LEU A O 1
ATOM 591 N N . PRO A 1 81 ? 4.514 -7.119 -3.627 1.00 90.31 81 PRO A N 1
ATOM 592 C CA . PRO A 1 81 ? 5.179 -7.893 -2.585 1.00 90.31 81 PRO A CA 1
ATOM 593 C C . PRO A 1 81 ? 4.183 -8.666 -1.723 1.00 90.31 81 PRO A C 1
ATOM 595 O O . PRO A 1 81 ? 3.097 -8.172 -1.421 1.00 90.31 81 PRO A O 1
ATOM 598 N N . ASP A 1 82 ? 4.575 -9.849 -1.255 1.00 88.81 82 ASP A N 1
ATOM 599 C CA . ASP A 1 82 ? 3.910 -10.515 -0.138 1.00 88.81 82 ASP A CA 1
ATOM 600 C C . ASP A 1 82 ? 4.547 -10.087 1.198 1.00 88.81 82 ASP A C 1
ATOM 602 O O . ASP A 1 82 ? 5.656 -10.525 1.517 1.00 88.81 82 ASP A O 1
ATOM 606 N N . PRO A 1 83 ? 3.857 -9.279 2.024 1.00 82.19 83 PRO A N 1
ATOM 607 C CA . PRO A 1 83 ? 4.450 -8.701 3.231 1.00 82.19 83 PRO A CA 1
ATOM 608 C C . PRO A 1 83 ? 4.856 -9.733 4.285 1.00 82.19 83 PRO A C 1
ATOM 610 O O . PRO A 1 83 ? 5.612 -9.412 5.196 1.00 82.19 83 PRO A O 1
ATOM 613 N N . PHE A 1 84 ? 4.367 -10.970 4.182 1.00 84.12 84 PHE A N 1
ATOM 614 C CA . PHE A 1 84 ? 4.726 -12.036 5.112 1.00 84.12 84 PHE A CA 1
ATOM 615 C C . PHE A 1 84 ? 5.997 -12.790 4.717 1.00 84.12 84 PHE A C 1
ATOM 617 O O . PHE A 1 84 ? 6.514 -13.563 5.521 1.00 84.12 84 PHE A O 1
ATOM 624 N N . THR A 1 85 ? 6.485 -12.628 3.487 1.00 90.94 85 THR A N 1
ATOM 625 C CA . THR A 1 85 ? 7.611 -13.419 2.965 1.00 90.94 85 THR A CA 1
ATOM 626 C C . THR A 1 85 ? 8.753 -12.579 2.411 1.00 90.94 85 THR A C 1
ATOM 628 O O . THR A 1 85 ? 9.809 -13.141 2.126 1.00 90.94 85 THR A O 1
ATOM 631 N N . ILE A 1 86 ? 8.580 -11.261 2.287 1.00 91.31 86 ILE A N 1
ATOM 632 C CA . ILE A 1 86 ? 9.642 -10.328 1.908 1.00 91.31 86 ILE A CA 1
ATOM 633 C C . ILE A 1 86 ? 9.528 -9.011 2.685 1.00 91.31 86 ILE A C 1
ATOM 635 O O . ILE A 1 86 ? 8.431 -8.471 2.865 1.00 91.31 86 ILE A O 1
ATOM 639 N N . ARG A 1 87 ? 10.675 -8.475 3.119 1.00 87.94 87 ARG A N 1
ATOM 640 C CA . ARG A 1 87 ? 10.822 -7.141 3.717 1.00 87.94 87 ARG A CA 1
ATOM 641 C C . ARG A 1 87 ? 10.543 -6.077 2.661 1.00 87.94 87 ARG A C 1
ATOM 643 O O . ARG A 1 87 ? 11.419 -5.632 1.924 1.00 87.94 87 ARG A O 1
ATOM 650 N N . SER A 1 88 ? 9.267 -5.740 2.568 1.00 85.62 88 SER A N 1
ATOM 651 C CA . SER A 1 88 ? 8.678 -4.803 1.613 1.00 85.62 88 SER A CA 1
ATOM 652 C C . SER A 1 88 ? 9.285 -3.397 1.718 1.00 85.62 88 SER A C 1
ATOM 654 O O . SER A 1 88 ? 9.537 -2.752 0.706 1.00 85.62 88 SER A O 1
ATOM 656 N N . ASP A 1 89 ? 9.569 -2.964 2.944 1.00 81.94 89 ASP A N 1
ATOM 657 C CA . ASP A 1 89 ? 10.279 -1.733 3.295 1.00 81.94 89 ASP A CA 1
ATOM 658 C C . ASP A 1 89 ? 11.702 -1.701 2.722 1.00 81.94 89 ASP A C 1
ATOM 660 O O . ASP A 1 89 ? 12.088 -0.728 2.076 1.00 81.94 89 ASP A O 1
ATOM 664 N N . HIS A 1 90 ? 12.450 -2.791 2.912 1.00 87.50 90 HIS A N 1
ATOM 665 C CA . HIS A 1 90 ? 13.829 -2.927 2.447 1.00 87.50 90 HIS A CA 1
ATOM 666 C C . HIS A 1 90 ? 13.911 -2.959 0.920 1.00 87.50 90 HIS A C 1
ATOM 668 O O . HIS A 1 90 ? 14.703 -2.239 0.318 1.00 87.50 90 HIS A O 1
ATOM 674 N N . LEU A 1 91 ? 13.032 -3.742 0.286 1.00 90.06 91 LEU A N 1
ATOM 675 C CA . LEU A 1 91 ? 12.914 -3.792 -1.171 1.00 90.06 91 LEU A CA 1
ATOM 676 C C . LEU A 1 91 ? 12.638 -2.402 -1.755 1.00 90.06 91 LEU A C 1
ATOM 678 O O . LEU A 1 91 ? 13.287 -2.006 -2.718 1.00 90.06 91 LEU A O 1
ATOM 682 N N . LEU A 1 92 ? 11.689 -1.654 -1.184 1.00 87.94 92 LEU A N 1
ATOM 683 C CA . LEU A 1 92 ? 11.379 -0.315 -1.675 1.00 87.94 92 LEU A CA 1
ATOM 684 C C . LEU A 1 92 ? 12.563 0.636 -1.532 1.00 87.94 92 LEU A C 1
ATOM 686 O O . LEU A 1 92 ? 12.932 1.287 -2.504 1.00 87.94 92 LEU A O 1
ATOM 690 N N . ALA A 1 93 ? 13.163 0.688 -0.342 1.00 85.56 93 ALA A N 1
ATOM 691 C CA . ALA A 1 93 ? 14.277 1.584 -0.058 1.00 85.56 93 ALA A CA 1
ATOM 692 C C . ALA A 1 93 ? 15.460 1.333 -1.006 1.00 85.56 93 ALA A C 1
ATOM 694 O O . ALA A 1 93 ? 16.031 2.279 -1.549 1.00 85.56 93 ALA A O 1
ATOM 695 N N . GLY A 1 94 ? 15.778 0.062 -1.269 1.00 90.69 94 GLY A N 1
ATOM 696 C CA . GLY A 1 94 ? 16.798 -0.320 -2.241 1.00 90.69 94 GLY A CA 1
ATOM 697 C C . GLY A 1 94 ? 16.479 0.140 -3.663 1.00 90.69 94 GLY A C 1
ATOM 698 O O . GLY A 1 94 ? 17.328 0.714 -4.345 1.00 90.69 94 GLY A O 1
ATOM 699 N N . LEU A 1 95 ? 15.231 -0.040 -4.106 1.00 91.19 95 LEU A N 1
ATOM 700 C CA . LEU A 1 95 ? 14.788 0.418 -5.426 1.00 91.19 95 LEU A CA 1
ATOM 701 C C . LEU A 1 95 ? 14.736 1.943 -5.546 1.00 91.19 95 LEU A C 1
ATOM 703 O O . LEU A 1 95 ? 14.952 2.473 -6.633 1.00 91.19 95 LEU A O 1
ATOM 707 N N . ASP A 1 96 ? 14.470 2.666 -4.465 1.00 89.44 96 ASP A N 1
ATOM 708 C CA . ASP A 1 96 ? 14.535 4.127 -4.464 1.00 89.44 96 ASP A CA 1
ATOM 709 C C . ASP A 1 96 ? 15.944 4.652 -4.569 1.00 89.44 96 ASP A C 1
ATOM 711 O O . ASP A 1 96 ? 16.187 5.615 -5.296 1.00 89.44 96 ASP A O 1
ATOM 715 N N . PHE A 1 97 ? 16.867 3.991 -3.886 1.00 90.50 97 PHE A N 1
ATOM 716 C CA . PHE A 1 97 ? 18.269 4.325 -3.983 1.00 90.50 97 PHE A CA 1
ATOM 717 C C . PHE A 1 97 ? 18.820 4.041 -5.386 1.00 90.50 97 PHE A C 1
ATOM 719 O O . PHE A 1 97 ? 19.523 4.873 -5.956 1.00 90.50 97 PHE A O 1
ATOM 726 N N . ALA A 1 98 ? 18.448 2.900 -5.970 1.00 92.75 98 ALA A N 1
ATOM 727 C CA . ALA A 1 98 ? 18.933 2.468 -7.276 1.00 92.75 98 ALA A CA 1
ATOM 728 C C . ALA A 1 98 ? 18.255 3.163 -8.465 1.00 92.75 98 ALA A C 1
ATOM 730 O O . ALA A 1 98 ? 18.904 3.391 -9.486 1.00 92.75 98 ALA A O 1
ATOM 731 N N . TYR A 1 99 ? 16.973 3.512 -8.335 1.00 92.38 99 TYR A N 1
ATOM 732 C CA . TYR A 1 99 ? 16.151 4.108 -9.390 1.00 92.38 99 TYR A CA 1
ATOM 733 C C . TYR A 1 99 ? 15.460 5.385 -8.902 1.00 92.38 99 TYR A C 1
ATOM 735 O O . TYR A 1 99 ? 14.228 5.446 -8.874 1.00 92.38 99 TYR A O 1
ATOM 743 N N . PRO A 1 100 ? 16.199 6.436 -8.517 1.00 88.44 100 PRO A N 1
ATOM 744 C CA . PRO A 1 100 ? 15.613 7.611 -7.875 1.00 88.44 100 PRO A CA 1
ATOM 745 C C . PRO A 1 100 ? 14.632 8.370 -8.774 1.00 88.44 100 PRO A C 1
ATOM 747 O O . PRO A 1 100 ? 13.768 9.061 -8.252 1.00 88.44 100 PRO A O 1
ATOM 750 N N . ALA A 1 101 ? 14.750 8.239 -10.102 1.00 87.44 101 ALA A N 1
ATOM 751 C CA . ALA A 1 101 ? 13.873 8.865 -11.094 1.00 87.44 101 ALA A CA 1
ATOM 752 C C . ALA A 1 101 ? 12.680 7.992 -11.525 1.00 87.44 101 ALA A C 1
ATOM 754 O O . ALA A 1 101 ? 11.779 8.493 -12.194 1.00 87.44 101 ALA A O 1
ATOM 755 N N . ALA A 1 102 ? 12.655 6.709 -11.152 1.00 87.25 102 ALA A N 1
ATOM 756 C CA . ALA A 1 102 ? 11.567 5.808 -11.515 1.00 87.25 102 ALA A CA 1
ATOM 757 C C . ALA A 1 102 ? 10.369 6.000 -10.585 1.00 87.25 102 ALA A C 1
ATOM 759 O O . ALA A 1 102 ? 10.526 6.024 -9.359 1.00 87.25 102 ALA A O 1
ATOM 760 N N . VAL A 1 103 ? 9.166 6.041 -11.156 1.00 84.06 103 VAL A N 1
ATOM 761 C CA . VAL A 1 103 ? 7.911 6.009 -10.399 1.00 84.06 103 VAL A CA 1
ATOM 762 C C . VAL A 1 103 ? 7.643 4.581 -9.925 1.00 84.06 103 VAL A C 1
ATOM 764 O O . VAL A 1 103 ? 7.570 3.655 -10.735 1.00 84.06 103 VAL A O 1
ATOM 767 N N . LYS A 1 104 ? 7.475 4.379 -8.614 1.00 84.94 104 LYS A N 1
ATOM 768 C CA . LYS A 1 104 ? 7.128 3.063 -8.054 1.00 84.94 104 LYS A CA 1
ATOM 769 C C . LYS A 1 104 ? 5.636 3.022 -7.770 1.00 84.94 104 LYS A C 1
ATOM 771 O O . LYS A 1 104 ? 5.115 3.841 -7.018 1.00 84.94 104 LYS A O 1
ATOM 776 N N . ILE A 1 105 ? 4.958 2.050 -8.366 1.00 84.12 105 ILE A N 1
ATOM 777 C CA . ILE A 1 105 ? 3.527 1.804 -8.172 1.00 84.12 105 ILE A CA 1
ATOM 778 C C . ILE A 1 105 ? 3.294 0.359 -7.755 1.00 84.12 105 ILE A C 1
ATOM 780 O O . ILE A 1 105 ? 4.124 -0.516 -7.989 1.00 84.12 105 ILE A O 1
ATOM 784 N N . GLY A 1 106 ? 2.138 0.078 -7.167 1.00 81.88 106 GLY A N 1
ATOM 785 C CA . GLY A 1 106 ? 1.808 -1.282 -6.774 1.00 81.88 106 GLY A CA 1
ATOM 786 C C . GLY A 1 106 ? 1.008 -1.359 -5.495 1.00 81.88 106 GLY A C 1
ATOM 787 O O . GLY A 1 106 ? 0.282 -0.429 -5.141 1.00 81.88 106 GLY A O 1
ATOM 788 N N . GLY A 1 107 ? 1.146 -2.494 -4.819 1.00 79.50 107 GLY A N 1
ATOM 789 C CA . GLY A 1 107 ? 0.476 -2.750 -3.558 1.00 79.50 107 GLY A CA 1
ATOM 790 C C . GLY A 1 107 ? 0.771 -4.135 -3.004 1.00 79.50 107 GLY A C 1
ATOM 791 O O . GLY A 1 107 ? 1.193 -5.033 -3.730 1.00 79.50 107 GLY A O 1
ATOM 792 N N . LEU A 1 108 ? 0.558 -4.308 -1.704 1.00 83.38 108 LEU A N 1
ATOM 793 C CA . LEU A 1 108 ? 0.835 -5.574 -1.037 1.00 83.38 108 LEU A CA 1
ATOM 794 C C . LEU A 1 108 ? -0.197 -6.645 -1.388 1.00 83.38 108 LEU A C 1
ATOM 796 O O . LEU A 1 108 ? -1.403 -6.387 -1.455 1.00 83.38 108 LEU A O 1
ATOM 800 N N . ALA A 1 109 ? 0.286 -7.875 -1.543 1.00 86.19 109 ALA A N 1
ATOM 801 C CA . ALA A 1 109 ? -0.570 -9.043 -1.625 1.00 86.19 109 ALA A CA 1
ATOM 802 C C . ALA A 1 109 ? -1.364 -9.204 -0.323 1.00 86.19 109 ALA A C 1
ATOM 804 O O . ALA A 1 109 ? -0.836 -9.056 0.783 1.00 86.19 109 ALA A O 1
ATOM 805 N N . SER A 1 110 ? -2.646 -9.533 -0.455 1.00 79.56 110 SER A N 1
ATOM 806 C CA . SER A 1 110 ? -3.538 -9.696 0.689 1.00 79.56 110 SER A CA 1
ATOM 807 C C . SER A 1 110 ? -4.528 -10.847 0.491 1.00 79.56 110 SER A C 1
ATOM 809 O O . SER A 1 110 ? -4.541 -11.535 -0.534 1.00 79.56 110 SER A O 1
ATOM 811 N N . GLY A 1 111 ? -5.353 -11.095 1.509 1.00 73.56 111 GLY A N 1
ATOM 812 C CA . GLY A 1 111 ? -6.287 -12.226 1.566 1.00 73.56 111 GLY A CA 1
ATOM 813 C C . GLY A 1 111 ? -5.731 -13.436 2.326 1.00 73.56 111 GLY A C 1
ATOM 814 O O . GLY A 1 111 ? -6.507 -14.236 2.843 1.00 73.56 111 GLY A O 1
ATOM 815 N N . GLY A 1 112 ? -4.409 -13.528 2.455 1.00 72.50 112 GLY A N 1
ATOM 816 C CA . GLY A 1 112 ? -3.701 -14.376 3.405 1.00 72.50 112 GLY A CA 1
ATOM 817 C C . GLY A 1 112 ? -3.315 -13.628 4.689 1.00 72.50 112 GLY A C 1
ATOM 818 O O . GLY A 1 112 ? -3.204 -12.404 4.682 1.00 72.50 112 GLY A O 1
ATOM 819 N N . GLY A 1 113 ? -3.133 -14.358 5.794 1.00 71.94 113 GLY A N 1
ATOM 820 C CA . GLY A 1 113 ? -2.726 -13.803 7.099 1.00 71.94 113 GLY A CA 1
ATOM 821 C C . GLY A 1 113 ? -1.384 -14.326 7.624 1.00 71.94 113 GLY A C 1
ATOM 822 O O . GLY A 1 113 ? -1.020 -14.040 8.757 1.00 71.94 113 GLY A O 1
ATOM 823 N N . GLN A 1 114 ? -0.684 -15.145 6.838 1.00 73.62 114 GLN A N 1
ATOM 824 C CA . GLN A 1 114 ? 0.579 -15.782 7.223 1.00 73.62 114 GLN A CA 1
ATOM 825 C C . GLN A 1 114 ? 1.443 -16.093 5.986 1.00 73.62 114 GLN A C 1
ATOM 827 O O . GLN A 1 114 ? 0.904 -16.155 4.872 1.00 73.62 114 GLN A O 1
ATOM 832 N N . PRO A 1 115 ? 2.752 -16.354 6.145 1.00 76.56 115 PRO A N 1
ATOM 833 C CA . PRO A 1 115 ? 3.625 -16.731 5.033 1.00 76.56 115 PRO A CA 1
ATOM 834 C C . PRO A 1 115 ? 3.042 -17.868 4.177 1.00 76.56 115 PRO A C 1
ATOM 836 O O . PRO A 1 115 ? 2.520 -18.854 4.701 1.00 76.56 115 PRO A O 1
ATOM 839 N N . GLY A 1 116 ? 3.089 -17.725 2.849 1.00 79.50 116 GLY A N 1
ATOM 840 C CA . GLY A 1 116 ? 2.603 -18.741 1.903 1.00 79.50 116 GLY A CA 1
ATOM 841 C C . GLY A 1 116 ? 1.082 -18.809 1.708 1.00 79.50 116 GLY A C 1
ATOM 842 O O . GLY A 1 116 ? 0.612 -19.568 0.853 1.00 79.50 116 GLY A O 1
ATOM 843 N N . SER A 1 117 ? 0.301 -18.030 2.467 1.00 84.44 117 SER A N 1
ATOM 844 C CA . SER A 1 117 ? -1.161 -17.971 2.307 1.00 84.44 117 SER A CA 1
ATOM 845 C C . SER A 1 117 ? -1.606 -17.029 1.185 1.00 84.44 117 SER A C 1
ATOM 847 O O . SER A 1 117 ? -2.627 -17.288 0.543 1.00 84.44 117 SER A O 1
ATOM 849 N N . ASN A 1 118 ? -0.813 -15.997 0.893 1.00 86.69 118 ASN A N 1
ATOM 850 C CA . ASN A 1 118 ? -0.980 -15.178 -0.299 1.00 86.69 118 ASN A CA 1
ATOM 851 C C . ASN A 1 118 ? -0.574 -15.966 -1.558 1.00 86.69 118 ASN A C 1
ATOM 853 O O . ASN A 1 118 ? 0.236 -16.897 -1.523 1.00 86.69 118 ASN A O 1
ATOM 857 N N . ALA A 1 119 ? -1.171 -15.613 -2.692 1.00 89.50 119 ALA A N 1
ATOM 858 C CA . ALA A 1 119 ? -0.795 -16.154 -3.992 1.00 89.50 119 ALA A CA 1
ATOM 859 C C . ALA A 1 119 ? -0.224 -15.031 -4.848 1.00 89.50 119 ALA A C 1
ATOM 861 O O . ALA A 1 119 ? -0.877 -14.012 -5.031 1.00 89.50 119 ALA A O 1
ATOM 862 N N . LEU A 1 120 ? 0.963 -15.231 -5.404 1.00 92.19 120 LEU A N 1
ATOM 863 C CA . LEU A 1 120 ? 1.544 -14.356 -6.412 1.00 92.19 120 LEU A CA 1
ATOM 864 C C . LEU A 1 120 ? 1.474 -15.062 -7.767 1.00 92.19 120 LEU A C 1
ATOM 866 O O . LEU A 1 120 ? 1.562 -16.289 -7.857 1.00 92.19 120 LEU A O 1
ATOM 870 N N . PHE A 1 121 ? 1.298 -14.302 -8.835 1.00 91.75 121 PHE A N 1
ATOM 871 C CA . PHE A 1 121 ? 1.239 -14.807 -10.199 1.00 91.75 121 PHE A CA 1
ATOM 872 C C . PHE A 1 121 ? 2.374 -14.180 -10.993 1.00 91.75 121 PHE A C 1
ATOM 874 O O . PHE A 1 121 ? 2.458 -12.960 -11.087 1.00 91.75 121 PHE A O 1
ATOM 881 N N . PHE A 1 122 ? 3.225 -15.025 -11.569 1.00 93.31 122 PHE A N 1
ATOM 882 C CA . PHE A 1 122 ? 4.342 -14.626 -12.410 1.00 93.31 122 PHE A CA 1
ATOM 883 C C . PHE A 1 122 ? 4.320 -15.436 -13.708 1.00 93.31 122 PHE A C 1
ATOM 885 O O . PHE A 1 122 ? 4.712 -16.605 -13.772 1.00 93.31 122 PHE A O 1
ATOM 892 N N . ASN A 1 123 ? 3.817 -14.814 -14.765 1.00 90.06 123 ASN A N 1
ATOM 893 C CA . ASN A 1 123 ? 3.551 -15.414 -16.063 1.00 90.06 123 ASN A CA 1
ATOM 894 C C . ASN A 1 123 ? 2.685 -16.679 -15.942 1.00 90.06 123 ASN A C 1
ATOM 896 O O . ASN A 1 123 ? 1.524 -16.621 -15.532 1.00 90.06 123 ASN A O 1
ATOM 900 N N . ASP A 1 124 ? 3.234 -17.835 -16.309 1.00 86.12 124 ASP A N 1
ATOM 901 C CA . ASP A 1 124 ? 2.547 -19.126 -16.230 1.00 86.12 124 ASP A CA 1
ATOM 902 C C . ASP A 1 124 ? 2.813 -19.876 -14.912 1.00 86.12 124 ASP A C 1
ATOM 904 O O . ASP A 1 124 ? 2.395 -21.028 -14.769 1.00 86.12 124 ASP A O 1
ATOM 908 N N . LYS A 1 125 ? 3.492 -19.244 -13.943 1.00 86.31 125 LYS A N 1
ATOM 909 C CA . LYS A 1 125 ? 3.872 -19.853 -12.665 1.00 86.31 125 LYS A CA 1
ATOM 910 C C . LYS A 1 125 ? 3.238 -19.110 -11.482 1.00 86.31 125 LYS A C 1
ATOM 912 O O . LYS A 1 125 ? 3.369 -17.892 -11.383 1.00 86.31 125 LYS A O 1
ATOM 917 N N . PRO A 1 126 ? 2.564 -19.813 -10.558 1.00 89.31 126 PRO A N 1
ATOM 918 C CA . PRO A 1 126 ? 2.255 -19.239 -9.259 1.00 89.31 126 PRO A CA 1
ATOM 919 C C . PRO A 1 126 ? 3.528 -19.179 -8.402 1.00 89.31 126 PRO A C 1
ATOM 921 O O . PRO A 1 126 ? 4.309 -20.131 -8.387 1.00 89.31 126 PRO A O 1
ATOM 924 N N . ALA A 1 127 ? 3.696 -18.093 -7.658 1.00 90.25 127 ALA A N 1
ATOM 925 C CA . ALA A 1 127 ? 4.690 -17.940 -6.603 1.00 90.25 127 ALA A CA 1
ATOM 926 C C . ALA A 1 127 ? 3.986 -17.855 -5.236 1.00 90.25 127 ALA A C 1
ATOM 928 O O . ALA A 1 127 ? 2.837 -17.416 -5.130 1.00 90.25 127 ALA A O 1
ATOM 929 N N . ARG A 1 128 ? 4.651 -18.354 -4.190 1.00 87.94 128 ARG A N 1
ATOM 930 C CA . ARG A 1 128 ? 4.117 -18.435 -2.813 1.00 87.94 128 ARG A CA 1
ATOM 931 C C . ARG A 1 128 ? 4.856 -17.537 -1.824 1.00 87.94 128 ARG A C 1
ATOM 933 O O . ARG A 1 128 ? 4.469 -17.484 -0.665 1.00 87.94 128 ARG A O 1
ATOM 940 N N . SER A 1 129 ? 5.913 -16.881 -2.276 1.00 92.94 129 SER A N 1
ATOM 941 C CA . SER A 1 129 ? 6.775 -16.034 -1.468 1.00 92.94 129 SER A CA 1
ATOM 942 C C . SER A 1 129 ? 7.394 -14.948 -2.331 1.00 92.94 129 SER A C 1
ATOM 944 O O . SER A 1 129 ? 7.483 -15.108 -3.554 1.00 92.94 129 SER A O 1
ATOM 946 N N . GLY A 1 130 ? 7.861 -13.884 -1.688 1.00 94.69 130 GLY A N 1
ATOM 947 C CA . GLY A 1 130 ? 8.645 -12.847 -2.335 1.00 94.69 130 GLY A CA 1
ATOM 948 C C . GLY A 1 130 ? 7.807 -11.692 -2.870 1.00 94.69 130 GLY A C 1
ATOM 949 O O . GLY A 1 130 ? 6.719 -11.397 -2.378 1.00 94.69 130 GLY A O 1
ATOM 950 N N . ALA A 1 131 ? 8.320 -11.041 -3.907 1.00 94.56 131 ALA A N 1
ATOM 951 C CA . ALA A 1 131 ? 7.646 -9.983 -4.642 1.00 94.56 131 ALA A CA 1
ATOM 952 C C . ALA A 1 131 ? 7.671 -10.275 -6.135 1.00 94.56 131 ALA A C 1
ATOM 954 O O . ALA A 1 131 ? 8.712 -10.630 -6.683 1.00 94.56 131 ALA A O 1
ATOM 955 N N . VAL A 1 132 ? 6.533 -10.095 -6.803 1.00 95.44 132 VAL A N 1
ATOM 956 C CA . VAL A 1 132 ? 6.485 -10.074 -8.270 1.00 95.44 132 VAL A CA 1
ATOM 957 C C . VAL A 1 132 ? 6.382 -8.636 -8.736 1.00 95.44 132 VAL A C 1
ATOM 959 O O . VAL A 1 132 ? 5.681 -7.830 -8.127 1.00 95.44 132 VAL A O 1
ATOM 962 N N . GLY A 1 133 ? 7.063 -8.305 -9.820 1.00 93.62 133 GLY A N 1
ATOM 963 C CA . GLY A 1 133 ? 7.038 -6.958 -10.353 1.00 93.62 133 GLY A CA 1
ATOM 964 C C . GLY A 1 133 ? 7.327 -6.910 -11.837 1.00 93.62 133 GLY A C 1
ATOM 965 O O . GLY A 1 133 ? 7.658 -7.915 -12.470 1.00 93.62 133 GLY A O 1
ATOM 966 N N . VAL A 1 134 ? 7.138 -5.723 -12.397 1.00 93.62 134 VAL A N 1
ATOM 967 C CA . VAL A 1 134 ? 7.469 -5.404 -13.783 1.00 93.62 134 VAL A CA 1
ATOM 968 C C . VAL A 1 134 ? 8.101 -4.033 -13.794 1.00 93.62 134 VAL A C 1
ATOM 970 O O . VAL A 1 134 ? 7.496 -3.066 -13.338 1.00 93.62 134 VAL A O 1
ATOM 973 N N . ALA A 1 135 ? 9.304 -3.952 -14.335 1.00 94.38 135 ALA A N 1
ATOM 974 C CA . ALA A 1 135 ? 9.904 -2.684 -14.687 1.00 94.38 135 ALA A CA 1
ATOM 975 C C . ALA A 1 135 ? 9.550 -2.338 -16.134 1.00 94.38 135 ALA A C 1
ATOM 977 O O . ALA A 1 135 ? 9.481 -3.213 -17.004 1.00 94.38 135 ALA A O 1
ATOM 978 N N . PHE A 1 136 ? 9.293 -1.060 -16.358 1.00 91.00 136 PHE A N 1
ATOM 979 C CA . PHE A 1 136 ? 8.894 -0.508 -17.638 1.00 91.00 136 PHE A CA 1
ATOM 980 C C . PHE A 1 136 ? 10.047 0.331 -18.165 1.00 91.00 136 PHE A C 1
ATOM 982 O O . PHE A 1 136 ? 10.539 1.195 -17.444 1.00 91.00 136 PHE A O 1
ATOM 989 N N . THR A 1 137 ? 10.449 0.098 -19.410 1.00 91.19 137 THR A N 1
ATOM 990 C CA . THR A 1 137 ? 11.479 0.880 -20.104 1.00 91.19 137 THR A CA 1
ATOM 991 C C . THR A 1 137 ? 10.965 1.346 -21.467 1.00 91.19 137 THR A C 1
ATOM 993 O O . THR A 1 137 ? 10.074 0.726 -22.051 1.00 91.19 137 THR A O 1
ATOM 996 N N . GLY A 1 138 ? 11.501 2.453 -21.984 1.00 86.94 138 GLY A N 1
ATOM 997 C CA . GLY A 1 138 ? 11.092 3.027 -23.272 1.00 86.94 138 GLY A CA 1
ATOM 998 C C . GLY A 1 138 ? 10.117 4.200 -23.148 1.00 86.94 138 GLY A C 1
ATOM 999 O O . GLY A 1 138 ? 10.195 4.980 -22.203 1.00 86.94 138 GLY A O 1
ATOM 1000 N N . ASP A 1 139 ? 9.231 4.352 -24.136 1.00 84.44 139 ASP A N 1
ATOM 1001 C CA . ASP A 1 139 ? 8.350 5.523 -24.279 1.00 84.44 139 ASP A CA 1
ATOM 1002 C C . ASP A 1 139 ? 7.114 5.417 -23.370 1.00 84.44 139 ASP A C 1
ATOM 1004 O O . ASP A 1 139 ? 6.017 5.047 -23.798 1.00 84.44 139 ASP A O 1
ATOM 1008 N N . LEU A 1 140 ? 7.325 5.671 -22.076 1.00 81.88 140 LEU A N 1
ATOM 1009 C CA . LEU A 1 140 ? 6.291 5.635 -21.050 1.00 81.88 140 LEU A CA 1
ATOM 1010 C C . LEU A 1 140 ? 6.415 6.835 -20.108 1.00 81.88 140 LEU A C 1
ATOM 1012 O O . LEU A 1 140 ? 7.416 6.987 -19.413 1.00 81.88 140 LEU A O 1
ATOM 1016 N N . ALA A 1 141 ? 5.343 7.616 -20.014 1.00 80.25 141 ALA A N 1
ATOM 1017 C CA . ALA A 1 141 ? 5.118 8.536 -18.909 1.00 80.25 141 ALA A CA 1
ATOM 1018 C C . ALA A 1 141 ? 4.157 7.884 -17.908 1.00 80.25 141 ALA A C 1
ATOM 1020 O O . ALA A 1 141 ? 3.135 7.312 -18.301 1.00 80.25 141 ALA A O 1
ATOM 1021 N N . VAL A 1 142 ? 4.492 7.957 -16.621 1.00 75.56 142 VAL A N 1
ATOM 1022 C CA . VAL A 1 142 ? 3.626 7.486 -15.538 1.00 75.56 142 VAL A CA 1
ATOM 1023 C C . VAL A 1 142 ? 3.381 8.636 -14.589 1.00 75.56 142 VAL A C 1
ATOM 1025 O O . VAL A 1 142 ? 4.311 9.180 -14.004 1.00 75.56 142 VAL A O 1
ATOM 1028 N N . GLU A 1 143 ? 2.109 8.961 -14.417 1.00 73.75 143 GLU A N 1
ATOM 1029 C CA . GLU A 1 143 ? 1.651 9.937 -13.444 1.00 73.75 143 GLU A CA 1
ATOM 1030 C C . GLU A 1 143 ? 0.712 9.241 -12.467 1.00 73.75 143 GLU A C 1
ATOM 1032 O O . GLU A 1 143 ? -0.085 8.370 -12.835 1.00 73.75 143 GLU A O 1
ATOM 1037 N N . THR A 1 144 ? 0.856 9.584 -11.195 1.00 68.38 144 THR A N 1
ATOM 1038 C CA . THR A 1 144 ? 0.144 8.937 -10.097 1.00 68.38 144 THR A CA 1
ATOM 1039 C C . THR A 1 144 ? -0.765 9.939 -9.422 1.00 68.38 144 THR A C 1
ATOM 1041 O O . THR A 1 144 ? -0.320 11.018 -9.043 1.00 68.38 144 THR A O 1
ATOM 1044 N N . ILE A 1 145 ? -2.015 9.541 -9.210 1.00 63.78 145 ILE A N 1
ATOM 1045 C CA . ILE A 1 145 ? -2.980 10.284 -8.402 1.00 63.78 145 ILE A CA 1
ATOM 1046 C C . ILE A 1 145 ? -3.325 9.422 -7.195 1.00 63.78 145 ILE A C 1
ATOM 1048 O O . ILE A 1 145 ? -3.606 8.229 -7.335 1.00 63.78 145 ILE A O 1
ATOM 1052 N N . VAL A 1 146 ? -3.298 10.036 -6.018 1.00 60.56 146 VAL A N 1
ATOM 1053 C CA . VAL A 1 146 ? -3.546 9.389 -4.730 1.00 60.56 146 VAL A CA 1
ATOM 1054 C C . VAL A 1 146 ? -4.827 9.986 -4.161 1.00 60.56 146 VAL A C 1
ATOM 1056 O O . VAL A 1 146 ? -4.855 11.174 -3.864 1.00 60.56 146 VAL A O 1
ATOM 1059 N N . ALA A 1 147 ? -5.874 9.170 -4.016 1.00 57.69 147 ALA A N 1
ATOM 1060 C CA . ALA A 1 147 ? -7.104 9.560 -3.327 1.00 57.69 147 ALA A CA 1
ATOM 1061 C C . ALA A 1 147 ? -7.103 9.000 -1.898 1.00 57.69 147 ALA A C 1
ATOM 1063 O O . ALA A 1 147 ? -6.931 7.789 -1.679 1.00 57.69 147 ALA A O 1
ATOM 1064 N N . GLN A 1 148 ? -7.280 9.873 -0.912 1.00 56.00 148 GLN A N 1
ATOM 1065 C CA . GLN A 1 148 ? -7.269 9.503 0.497 1.00 56.00 148 GLN A CA 1
ATOM 1066 C C . GLN A 1 148 ? -8.613 8.857 0.836 1.00 56.00 148 GLN A C 1
ATOM 1068 O O . GLN A 1 148 ? -9.617 9.507 1.101 1.00 56.00 148 GLN A O 1
ATOM 1073 N N . GLY A 1 149 ? -8.655 7.523 0.843 1.00 63.09 149 GLY A N 1
ATOM 1074 C CA . GLY A 1 149 ? -9.887 6.787 1.152 1.00 63.09 149 GLY A CA 1
ATOM 1075 C C . GLY A 1 149 ? -10.221 6.701 2.644 1.00 63.09 149 GLY A C 1
ATOM 1076 O O . GLY A 1 149 ? -10.974 5.814 3.063 1.00 63.09 149 GLY A O 1
ATOM 1077 N N . CYS A 1 150 ? -9.632 7.597 3.433 1.00 72.69 150 CYS A N 1
ATOM 1078 C CA . CYS A 1 150 ? -9.825 7.745 4.862 1.00 72.69 150 CYS A CA 1
ATOM 1079 C C . CYS A 1 150 ? -10.237 9.189 5.125 1.00 72.69 150 CYS A C 1
ATOM 1081 O O . CYS A 1 150 ? -9.548 10.117 4.716 1.00 72.69 150 CYS A O 1
ATOM 1083 N N . ARG A 1 151 ? -11.352 9.373 5.828 1.00 84.12 151 ARG A N 1
ATOM 1084 C CA . ARG A 1 151 ? -11.818 10.694 6.243 1.00 84.12 151 ARG A CA 1
ATOM 1085 C C . ARG A 1 151 ? -11.464 10.911 7.714 1.00 84.12 151 ARG A C 1
ATOM 1087 O O . ARG A 1 151 ? -11.770 10.015 8.511 1.00 84.12 151 ARG A O 1
ATOM 1094 N N . PRO A 1 152 ? -10.862 12.052 8.089 1.00 87.56 152 PRO A N 1
ATOM 1095 C CA . PRO A 1 152 ? -10.591 12.352 9.488 1.00 87.56 152 PRO A CA 1
ATOM 1096 C C . PRO A 1 152 ? -11.894 12.488 10.284 1.00 87.56 152 PRO A C 1
ATOM 1098 O O . PRO A 1 152 ? -12.928 12.923 9.762 1.00 87.56 152 PRO A O 1
ATOM 1101 N N . ILE A 1 153 ? -11.835 12.103 11.555 1.00 90.50 153 ILE A N 1
ATOM 1102 C CA . ILE A 1 153 ? -12.878 12.311 12.556 1.00 90.50 153 ILE A CA 1
ATOM 1103 C C . ILE A 1 153 ? -12.250 12.842 13.846 1.00 90.50 153 ILE A C 1
ATOM 1105 O O . ILE A 1 153 ? -11.230 12.339 14.316 1.00 90.50 153 ILE A O 1
ATOM 1109 N N . GLY A 1 154 ? -12.884 13.856 14.428 1.00 90.56 154 GLY A N 1
ATOM 1110 C CA . GLY A 1 154 ? -12.324 14.575 15.570 1.00 90.56 154 GLY A CA 1
ATOM 1111 C C . GLY A 1 154 ? -11.122 15.441 15.205 1.00 90.56 154 GLY A C 1
ATOM 1112 O O . GLY A 1 154 ? -10.776 15.585 14.034 1.00 90.56 154 GLY A O 1
ATOM 1113 N N . GLU A 1 155 ? -10.496 16.011 16.227 1.00 91.00 155 GLU A N 1
ATOM 1114 C CA . GLU A 1 155 ? -9.336 16.893 16.087 1.00 91.00 155 GLU A CA 1
ATOM 1115 C C . GLU A 1 155 ? -8.019 16.115 16.250 1.00 91.00 155 GLU A C 1
ATOM 1117 O O . GLU A 1 155 ? -8.005 15.072 16.913 1.00 91.00 155 GLU A O 1
ATOM 1122 N N . PRO A 1 156 ? -6.900 16.593 15.679 1.00 92.56 156 PRO A N 1
ATOM 1123 C CA . PRO A 1 156 ? -5.577 16.065 15.992 1.00 92.56 156 PRO A CA 1
ATOM 1124 C C . PRO A 1 156 ? -5.226 16.258 17.476 1.00 92.56 156 PRO A C 1
ATOM 1126 O O . PRO A 1 156 ? -5.380 17.350 18.023 1.00 92.56 156 PRO A O 1
ATOM 1129 N N . VAL A 1 157 ? -4.710 15.212 18.125 1.00 94.31 157 VAL A N 1
ATOM 1130 C CA . VAL A 1 157 ? -4.356 15.204 19.553 1.00 94.31 157 VAL A CA 1
ATOM 1131 C C . VAL A 1 157 ? -2.939 14.671 19.749 1.00 94.31 157 VAL A C 1
ATOM 1133 O O . VAL A 1 157 ? -2.491 13.763 19.049 1.00 94.31 157 VAL A O 1
ATOM 1136 N N . VAL A 1 158 ? -2.211 15.240 20.709 1.00 94.25 158 VAL A N 1
ATOM 1137 C CA . VAL A 1 158 ? -0.852 14.807 21.055 1.00 94.25 158 VAL A CA 1
ATOM 1138 C C . VAL A 1 158 ? -0.901 13.539 21.902 1.00 94.25 158 VAL A C 1
ATOM 1140 O O . VAL A 1 158 ? -1.632 13.471 22.885 1.00 94.25 158 VAL A O 1
ATOM 1143 N N . VAL A 1 159 ? -0.073 12.559 21.565 1.00 95.75 159 VAL A N 1
ATOM 1144 C CA . VAL A 1 159 ? 0.186 11.376 22.387 1.00 95.75 159 VAL A CA 1
ATOM 1145 C C . VAL A 1 159 ? 1.000 11.796 23.601 1.00 95.75 159 VAL A C 1
ATOM 1147 O O . VAL A 1 159 ? 2.124 12.272 23.457 1.00 95.75 159 VAL A O 1
ATOM 1150 N N . THR A 1 160 ? 0.439 11.635 24.792 1.00 96.00 160 THR A N 1
ATOM 1151 C CA . THR A 1 160 ? 1.089 12.017 26.055 1.00 96.00 160 THR A CA 1
ATOM 1152 C C . THR A 1 160 ? 1.596 10.817 26.840 1.00 96.00 160 THR A C 1
ATOM 1154 O O . THR A 1 160 ? 2.502 10.985 27.647 1.00 96.00 160 THR A O 1
ATOM 1157 N N . GLU A 1 161 ? 1.057 9.621 26.587 1.00 96.62 161 GLU A N 1
ATOM 1158 C CA . GLU A 1 161 ? 1.517 8.376 27.206 1.00 96.62 161 GLU A CA 1
ATOM 1159 C C . GLU A 1 161 ? 1.302 7.197 26.246 1.00 96.62 161 GLU A C 1
ATOM 1161 O O . GLU A 1 161 ? 0.182 6.965 25.769 1.00 96.62 161 GLU A O 1
ATOM 1166 N N . SER A 1 162 ? 2.369 6.450 25.958 1.00 95.44 162 SER A N 1
ATOM 1167 C CA . SER A 1 162 ? 2.336 5.279 25.073 1.00 95.44 162 SER A CA 1
ATOM 1168 C C . SER A 1 162 ? 3.437 4.278 25.409 1.00 95.44 162 SER A C 1
ATOM 1170 O O . SER A 1 162 ? 4.563 4.681 25.694 1.00 95.44 162 SER A O 1
ATOM 1172 N N . ASP A 1 163 ? 3.146 2.988 25.264 1.00 94.88 163 ASP A N 1
ATOM 1173 C CA . ASP A 1 163 ? 4.139 1.914 25.312 1.00 94.88 163 ASP A CA 1
ATOM 1174 C C . ASP A 1 163 ? 4.086 1.096 24.018 1.00 94.88 163 ASP A C 1
ATOM 1176 O O . ASP A 1 163 ? 3.057 0.511 23.671 1.00 94.88 163 ASP A O 1
ATOM 1180 N N . LEU A 1 164 ? 5.198 1.074 23.281 1.00 91.81 164 LEU A N 1
ATOM 1181 C CA . LEU A 1 164 ? 5.314 0.470 21.951 1.00 91.81 164 LEU A CA 1
ATOM 1182 C C . LEU A 1 164 ? 4.203 0.931 20.991 1.00 91.81 164 LEU A C 1
ATOM 1184 O O . LEU A 1 164 ? 4.278 2.012 20.418 1.00 91.81 164 LEU A O 1
ATOM 1188 N N . ASN A 1 165 ? 3.200 0.086 20.764 1.00 91.06 165 ASN A N 1
ATOM 1189 C CA . ASN A 1 165 ? 2.078 0.327 19.864 1.00 91.06 165 ASN A CA 1
ATOM 1190 C C . ASN A 1 165 ? 0.743 0.482 20.614 1.00 91.06 165 ASN A C 1
ATOM 1192 O O . ASN A 1 165 ? -0.321 0.407 19.999 1.00 91.06 165 ASN A O 1
ATOM 1196 N N . VAL A 1 166 ? 0.792 0.656 21.936 1.00 96.19 166 VAL A N 1
ATOM 1197 C CA . VAL A 1 166 ? -0.362 0.882 22.806 1.00 96.19 166 VAL A CA 1
ATOM 1198 C C . VAL A 1 166 ? -0.350 2.330 23.270 1.00 96.19 166 VAL A C 1
ATOM 1200 O O . VAL A 1 166 ? 0.595 2.794 23.902 1.00 96.19 166 VAL A O 1
ATOM 1203 N N . ILE A 1 167 ? -1.414 3.054 22.944 1.00 97.25 167 ILE A N 1
ATOM 1204 C CA . ILE A 1 167 ? -1.629 4.433 23.368 1.00 97.25 167 ILE A CA 1
ATOM 1205 C C . ILE A 1 167 ? -2.485 4.406 24.629 1.00 97.25 167 ILE A C 1
ATOM 1207 O O . ILE A 1 167 ? -3.600 3.877 24.606 1.00 97.25 167 ILE A O 1
ATOM 1211 N N . SER A 1 168 ? -1.984 5.010 25.703 1.00 96.94 168 SER A N 1
ATOM 1212 C CA . SER A 1 168 ? -2.692 5.099 26.983 1.00 96.94 168 SER A CA 1
ATOM 1213 C C . SER A 1 168 ? -3.316 6.473 27.195 1.00 96.94 168 SER A C 1
ATOM 1215 O O . SER A 1 168 ? -4.412 6.562 27.745 1.00 96.94 168 SER A O 1
ATOM 1217 N N . LYS A 1 169 ? -2.670 7.545 26.708 1.00 97.25 169 LYS A N 1
ATOM 1218 C CA . LYS A 1 169 ? -3.216 8.906 26.779 1.00 97.25 169 LYS A CA 1
ATOM 1219 C C . LYS A 1 169 ? -2.980 9.737 25.525 1.00 97.25 169 LYS A C 1
ATOM 1221 O O . LYS A 1 169 ? -1.912 9.712 24.910 1.00 97.25 169 LYS A O 1
ATOM 1226 N N . LEU A 1 170 ? -4.007 10.516 25.207 1.00 96.44 170 LEU A N 1
ATOM 1227 C CA . LEU A 1 170 ? -4.053 11.539 24.175 1.00 96.44 170 LEU A CA 1
ATOM 1228 C C . LEU A 1 170 ? -4.435 12.862 24.848 1.00 96.44 170 LEU A C 1
ATOM 1230 O O . LEU A 1 170 ? -5.568 13.043 25.292 1.00 96.44 170 LEU A O 1
ATOM 1234 N N . GLY A 1 171 ? -3.475 13.777 24.969 1.00 93.75 171 GLY A N 1
ATOM 1235 C CA . GLY A 1 171 ? -3.618 14.957 25.818 1.00 93.75 171 GLY A CA 1
ATOM 1236 C C . GLY A 1 171 ? -3.846 14.543 27.272 1.00 93.75 171 GLY A C 1
ATOM 1237 O O . GLY A 1 171 ? -3.029 13.825 27.850 1.00 93.75 171 GLY A O 1
ATOM 1238 N N . ASP A 1 172 ? -4.975 14.957 27.839 1.00 93.50 172 ASP A N 1
ATOM 1239 C CA . ASP A 1 172 ? -5.360 14.636 29.218 1.00 93.50 172 ASP A CA 1
ATOM 1240 C C . ASP A 1 172 ? -6.408 13.508 29.309 1.00 93.50 172 ASP A C 1
ATOM 1242 O O . ASP A 1 172 ? -6.895 13.212 30.400 1.00 93.50 172 ASP A O 1
ATOM 1246 N N . GLN A 1 173 ? -6.765 12.877 28.183 1.00 96.50 173 GLN A N 1
ATOM 1247 C CA . GLN A 1 173 ? -7.826 11.866 28.095 1.00 96.50 173 GLN A CA 1
ATOM 1248 C C . GLN A 1 173 ? -7.300 10.525 27.577 1.00 96.50 173 GLN A C 1
ATOM 1250 O O . GLN A 1 173 ? -6.258 10.441 26.921 1.00 96.50 173 GLN A O 1
ATOM 1255 N N . THR A 1 174 ? -8.045 9.456 27.842 1.00 97.25 174 THR A N 1
ATOM 1256 C CA . THR A 1 174 ? -7.795 8.149 27.226 1.00 97.25 174 THR A CA 1
ATOM 1257 C C . THR A 1 174 ? -8.313 8.120 25.779 1.00 97.25 174 THR A C 1
ATOM 1259 O O . THR A 1 174 ? -9.301 8.790 25.451 1.00 97.25 174 THR A O 1
ATOM 1262 N N . PRO A 1 175 ? -7.710 7.316 24.884 1.00 96.19 175 PRO A N 1
ATOM 1263 C CA . PRO A 1 175 ? -8.223 7.141 23.526 1.00 96.19 175 PRO A CA 1
ATOM 1264 C C . PRO A 1 175 ? -9.698 6.723 23.462 1.00 96.19 175 PRO A C 1
ATOM 1266 O O . PRO A 1 175 ? -10.429 7.196 22.589 1.00 96.19 175 PRO A O 1
ATOM 1269 N N . LEU A 1 176 ? -10.153 5.848 24.371 1.00 95.50 176 LEU A N 1
ATOM 1270 C CA . LEU A 1 176 ? -11.551 5.414 24.396 1.00 95.50 176 LEU A CA 1
ATOM 1271 C C . LEU A 1 176 ? -12.521 6.511 24.839 1.00 95.50 176 LEU A C 1
ATOM 1273 O O . LEU A 1 176 ? -13.653 6.517 24.360 1.00 95.50 176 LEU A O 1
ATOM 1277 N N . GLU A 1 177 ? -12.117 7.435 25.711 1.00 96.00 177 GLU A N 1
ATOM 1278 C CA . GLU A 1 177 ? -12.948 8.592 26.070 1.00 96.00 177 GLU A CA 1
ATOM 1279 C C . GLU A 1 177 ? -13.181 9.490 24.856 1.00 96.00 177 GLU A C 1
ATOM 1281 O O . GLU A 1 177 ? -14.332 9.741 24.500 1.00 96.00 177 GLU A O 1
ATOM 1286 N N . ILE A 1 178 ? -12.110 9.853 24.143 1.00 95.81 178 ILE A N 1
ATOM 1287 C CA . ILE A 1 178 ? -12.204 10.656 22.916 1.00 95.81 178 ILE A CA 1
ATOM 1288 C C . ILE A 1 178 ? -13.073 9.936 21.874 1.00 95.81 178 ILE A C 1
ATOM 1290 O O . ILE A 1 178 ? -13.969 10.530 21.276 1.00 95.81 178 ILE A O 1
ATOM 1294 N N . LEU A 1 179 ? -12.871 8.628 21.674 1.00 93.94 179 LEU A N 1
ATOM 1295 C CA . LEU A 1 179 ? -13.687 7.848 20.741 1.00 93.94 179 LEU A CA 1
ATOM 1296 C C . LEU A 1 179 ? -15.162 7.777 21.141 1.00 93.94 179 LEU A C 1
ATOM 1298 O O . LEU A 1 179 ? -16.018 7.767 20.256 1.00 93.94 179 LEU A O 1
ATOM 1302 N N . ARG A 1 180 ? -15.481 7.718 22.440 1.00 94.19 180 ARG A N 1
ATOM 1303 C CA . ARG A 1 180 ? -16.867 7.752 22.930 1.00 94.19 180 ARG A CA 1
ATOM 1304 C C . ARG A 1 180 ? -17.509 9.103 22.644 1.00 94.19 180 ARG A C 1
ATOM 1306 O O . ARG A 1 180 ? -18.614 9.115 22.110 1.00 94.19 180 ARG A O 1
ATOM 1313 N N . GLU A 1 181 ? -16.813 10.206 22.902 1.00 94.56 181 GLU A N 1
ATOM 1314 C CA . GLU A 1 181 ? -17.297 11.557 22.591 1.00 94.56 181 GLU A CA 1
ATOM 1315 C C . GLU A 1 181 ? -17.573 11.724 21.089 1.00 94.56 181 GLU A C 1
ATOM 1317 O O . GLU A 1 181 ? -18.670 12.134 20.691 1.00 94.56 181 GLU A O 1
ATOM 1322 N N . LEU A 1 182 ? -16.626 11.304 20.241 1.00 93.94 182 LEU A N 1
ATOM 1323 C CA . LEU A 1 182 ? -16.799 11.295 18.786 1.00 93.94 182 LEU A CA 1
ATOM 1324 C C . LEU A 1 182 ? -17.965 10.402 18.361 1.00 93.94 182 LEU A C 1
ATOM 1326 O O . LEU A 1 182 ? -18.769 10.775 17.506 1.00 93.94 182 LEU A O 1
ATOM 1330 N N . PHE A 1 183 ? -18.091 9.221 18.968 1.00 93.31 183 PHE A N 1
ATOM 1331 C CA . PHE A 1 183 ? -19.178 8.304 18.666 1.00 93.31 183 PHE A CA 1
ATOM 1332 C C . PHE A 1 183 ? -20.533 8.873 19.081 1.00 93.31 183 PHE A C 1
ATOM 1334 O O . PHE A 1 183 ? -21.499 8.671 18.357 1.00 93.31 183 PHE A O 1
ATOM 1341 N N . GLU A 1 184 ? -20.653 9.561 20.212 1.00 94.06 184 GLU A N 1
ATOM 1342 C CA . GLU A 1 184 ? -21.921 10.127 20.677 1.00 94.06 184 GLU A CA 1
ATOM 1343 C C . GLU A 1 184 ? -22.396 11.271 19.779 1.00 94.06 184 GLU A C 1
ATOM 1345 O O . GLU A 1 184 ? -23.563 11.258 19.358 1.00 94.06 184 GLU A O 1
ATOM 1350 N N . ALA A 1 185 ? -21.478 12.171 19.413 1.00 92.50 185 ALA A N 1
ATOM 1351 C CA . ALA A 1 185 ? -21.723 13.305 18.524 1.00 92.50 185 ALA A CA 1
ATOM 1352 C C . ALA A 1 185 ? -22.019 12.893 17.067 1.00 92.50 185 ALA A C 1
ATOM 1354 O O . ALA A 1 185 ? -22.710 13.616 16.349 1.00 92.50 185 ALA A O 1
ATOM 1355 N N . ALA A 1 186 ? -21.545 11.721 16.636 1.00 91.56 186 ALA A N 1
ATOM 1356 C CA . ALA A 1 186 ? -21.670 11.248 15.262 1.00 91.56 186 ALA A CA 1
ATOM 1357 C C . ALA A 1 186 ? -23.116 10.931 14.822 1.00 91.56 186 ALA A C 1
ATOM 1359 O O . ALA A 1 186 ? -23.954 10.394 15.563 1.00 91.56 186 ALA A O 1
ATOM 1360 N N . GLU A 1 187 ? -23.393 11.151 13.536 1.00 91.50 187 GLU A N 1
ATOM 1361 C CA . GLU A 1 187 ? -24.639 10.720 12.900 1.00 91.50 187 GLU A CA 1
ATOM 1362 C C . GLU A 1 187 ? -24.712 9.191 12.728 1.00 91.50 187 GLU A C 1
ATOM 1364 O O . GLU A 1 187 ? -23.713 8.472 12.766 1.00 91.50 187 GLU A O 1
ATOM 1369 N N . THR A 1 188 ? -25.908 8.653 12.452 1.00 87.81 188 THR A N 1
ATOM 1370 C CA . THR A 1 188 ? -26.128 7.198 12.294 1.00 87.81 188 THR A CA 1
ATOM 1371 C C . THR A 1 188 ? -25.203 6.557 11.250 1.00 87.81 188 THR A C 1
ATOM 1373 O O . THR A 1 188 ? -24.797 5.402 11.401 1.00 87.81 188 THR A O 1
ATOM 1376 N N . ARG A 1 189 ? -24.874 7.276 10.168 1.00 84.62 189 ARG A N 1
ATOM 1377 C CA . ARG A 1 189 ? -23.929 6.794 9.153 1.00 84.62 189 ARG A CA 1
ATOM 1378 C C . ARG A 1 189 ? -22.512 6.714 9.703 1.00 84.62 189 ARG A C 1
ATOM 1380 O O . ARG A 1 189 ? -21.891 5.665 9.573 1.00 84.62 189 ARG A O 1
ATOM 1387 N N . GLU A 1 190 ? -22.031 7.781 10.320 1.00 86.50 190 GLU A N 1
ATOM 1388 C CA . GLU A 1 190 ? -20.676 7.862 10.858 1.00 86.50 190 GLU A CA 1
ATOM 1389 C C . GLU A 1 190 ? -20.464 6.880 12.015 1.00 86.50 190 GLU A C 1
ATOM 1391 O O . GLU A 1 190 ? -19.487 6.139 12.007 1.00 86.50 190 GLU A O 1
ATOM 1396 N N . LYS A 1 191 ? -21.462 6.701 12.890 1.00 90.25 191 LYS A N 1
ATOM 1397 C CA . LYS A 1 191 ? -21.492 5.627 13.901 1.00 90.25 191 LYS A CA 1
ATOM 1398 C C . LYS A 1 191 ? -21.253 4.236 13.302 1.00 90.25 191 LYS A C 1
ATOM 1400 O O . LYS A 1 191 ? -20.580 3.400 13.906 1.00 90.25 191 LYS A O 1
ATOM 1405 N N . ARG A 1 192 ? -21.801 3.946 12.114 1.00 86.00 192 ARG A N 1
ATOM 1406 C CA . ARG A 1 192 ? -21.553 2.662 11.426 1.00 86.00 192 ARG A CA 1
ATOM 1407 C C . ARG A 1 192 ? -20.131 2.555 10.884 1.00 86.00 192 ARG A C 1
ATOM 1409 O O . ARG A 1 192 ? -19.604 1.445 10.882 1.00 86.00 192 ARG A O 1
ATOM 1416 N N . LEU A 1 193 ? -19.553 3.661 10.418 1.00 85.50 193 LEU A N 1
ATOM 1417 C CA . LEU A 1 193 ? -18.179 3.706 9.917 1.00 85.50 193 LEU A CA 1
ATOM 1418 C C . LEU A 1 193 ? -17.186 3.524 11.067 1.00 85.50 193 LEU A C 1
ATOM 1420 O O . LEU A 1 193 ? -16.389 2.596 11.017 1.00 85.50 193 LEU A O 1
ATOM 1424 N N . ILE A 1 194 ? -17.338 4.273 12.165 1.00 88.75 194 ILE A N 1
ATOM 1425 C CA . ILE A 1 194 ? -16.517 4.121 13.379 1.00 88.75 194 ILE A CA 1
ATOM 1426 C C . ILE A 1 194 ? -16.490 2.654 13.843 1.00 88.75 194 ILE A C 1
ATOM 1428 O O . ILE A 1 194 ? -15.437 2.097 14.117 1.00 88.75 194 ILE A O 1
ATOM 1432 N N . ARG A 1 195 ? -17.634 1.959 13.843 1.00 85.00 195 ARG A N 1
ATOM 1433 C CA . ARG A 1 195 ? -17.701 0.546 14.269 1.00 85.00 195 ARG A CA 1
ATOM 1434 C C . ARG A 1 195 ? -17.001 -0.459 13.351 1.00 85.00 195 ARG A C 1
ATOM 1436 O O . ARG A 1 195 ? -16.794 -1.593 13.771 1.00 85.00 195 ARG A O 1
ATOM 1443 N N . ARG A 1 196 ? -16.761 -0.130 12.081 1.00 78.62 196 ARG A N 1
ATOM 1444 C CA . ARG A 1 196 ? -16.324 -1.108 11.063 1.00 78.62 196 ARG A CA 1
ATOM 1445 C C . ARG A 1 196 ? -14.994 -0.770 10.411 1.00 78.62 196 ARG A C 1
ATOM 1447 O O . ARG A 1 196 ? -14.376 -1.663 9.841 1.00 78.62 196 ARG A O 1
ATOM 1454 N N . SER A 1 197 ? -14.608 0.496 10.438 1.00 81.19 197 SER A N 1
ATOM 1455 C CA . SER A 1 197 ? -13.499 1.022 9.657 1.00 81.19 197 SER A CA 1
ATOM 1456 C C . SER A 1 197 ? -12.722 2.125 10.373 1.00 81.19 197 SER A C 1
ATOM 1458 O O . SER A 1 197 ? -12.141 2.980 9.707 1.00 81.19 197 SER A O 1
ATOM 1460 N N . LEU A 1 198 ? -12.706 2.107 11.710 1.00 88.56 198 LEU A N 1
ATOM 1461 C CA . LEU A 1 198 ? -11.867 3.003 12.498 1.00 88.56 198 LEU A CA 1
ATOM 1462 C C . LEU A 1 198 ? -10.382 2.733 12.246 1.00 88.56 198 LEU A C 1
ATOM 1464 O O . LEU A 1 198 ? -9.920 1.589 12.262 1.00 88.56 198 LEU A O 1
ATOM 1468 N N . GLN A 1 199 ? -9.647 3.814 12.048 1.00 88.69 199 GLN A N 1
ATOM 1469 C CA . GLN A 1 199 ? -8.208 3.848 11.856 1.00 88.69 199 GLN A CA 1
ATOM 1470 C C . GLN A 1 199 ? -7.623 5.033 12.623 1.00 88.69 199 GLN A C 1
ATOM 1472 O O . GLN A 1 199 ? -8.351 5.905 13.101 1.00 88.69 199 GLN A O 1
ATOM 1477 N N . ILE A 1 200 ? -6.303 5.052 12.742 1.00 88.69 200 ILE A N 1
ATOM 1478 C CA . ILE A 1 200 ? -5.561 6.157 13.340 1.00 88.69 200 ILE A CA 1
ATOM 1479 C C . ILE A 1 200 ? -4.552 6.683 12.326 1.00 88.69 200 ILE A C 1
ATOM 1481 O O . ILE A 1 200 ? -3.865 5.903 11.674 1.00 88.69 200 ILE A O 1
ATOM 1485 N N . GLY A 1 201 ? -4.490 7.995 12.162 1.00 88.06 201 GLY A N 1
ATOM 1486 C CA . GLY A 1 201 ? -3.432 8.675 11.433 1.00 88.06 201 GLY A CA 1
ATOM 1487 C C . GLY A 1 201 ? -2.369 9.153 12.407 1.00 88.06 201 GLY A C 1
ATOM 1488 O O . GLY A 1 201 ? -2.714 9.711 13.444 1.00 88.06 201 GLY A O 1
ATOM 1489 N N . ILE A 1 202 ? -1.095 8.951 12.077 1.00 86.56 202 ILE A N 1
ATOM 1490 C CA . ILE A 1 202 ? 0.050 9.367 12.896 1.00 86.56 202 ILE A CA 1
ATOM 1491 C C . ILE A 1 202 ? 0.908 10.340 12.086 1.00 86.56 202 ILE A C 1
ATOM 1493 O O . ILE A 1 202 ? 1.315 10.016 10.971 1.00 86.56 202 ILE A O 1
ATOM 1497 N N . ILE A 1 203 ? 1.211 11.515 12.635 1.00 84.75 203 ILE A N 1
ATOM 1498 C CA . ILE A 1 203 ? 2.143 12.453 11.998 1.00 84.75 203 ILE A CA 1
ATOM 1499 C C . ILE A 1 203 ? 3.576 11.958 12.226 1.00 84.75 203 ILE A C 1
ATOM 1501 O O . ILE A 1 203 ? 4.022 11.785 13.366 1.00 84.75 203 ILE A O 1
ATOM 1505 N N . MET A 1 204 ? 4.295 11.711 11.128 1.00 68.81 204 MET A N 1
ATOM 1506 C CA . MET A 1 204 ? 5.643 11.132 11.163 1.00 68.81 204 MET A CA 1
ATOM 1507 C C . MET A 1 204 ? 6.751 12.179 11.286 1.00 68.81 204 MET A C 1
ATOM 1509 O O . MET A 1 204 ? 7.764 11.903 11.930 1.00 68.81 204 MET A O 1
ATOM 1513 N N . ASP A 1 205 ? 6.573 13.365 10.702 1.00 65.81 205 ASP A N 1
ATOM 1514 C CA . ASP A 1 205 ? 7.563 14.439 10.773 1.00 65.81 205 ASP A CA 1
ATOM 1515 C C . ASP A 1 205 ? 7.164 15.483 11.824 1.00 65.81 205 ASP A C 1
ATOM 1517 O O . ASP A 1 205 ? 6.201 16.229 11.665 1.00 65.81 205 ASP A O 1
ATOM 1521 N N . ARG A 1 206 ? 7.921 15.527 12.926 1.00 53.59 206 ARG A N 1
ATOM 1522 C CA . ARG A 1 206 ? 7.742 16.502 14.016 1.00 53.59 206 ARG A CA 1
ATOM 1523 C C . ARG A 1 206 ? 8.281 17.898 13.666 1.00 53.59 206 ARG A C 1
ATOM 1525 O O . ARG A 1 206 ? 8.031 18.835 14.419 1.00 53.59 206 ARG A O 1
ATOM 1532 N N . LEU A 1 207 ? 9.073 18.025 12.596 1.00 49.41 207 LEU A N 1
ATOM 1533 C CA . LEU A 1 207 ? 9.849 19.222 12.245 1.00 49.41 207 LEU A CA 1
ATOM 1534 C C . LEU A 1 207 ? 9.407 19.882 10.931 1.00 49.41 207 LEU A C 1
ATOM 1536 O O . LEU A 1 207 ? 9.927 20.952 10.605 1.00 49.41 207 LEU A O 1
ATOM 1540 N N . ALA A 1 208 ? 8.466 19.290 10.192 1.00 50.69 208 ALA A N 1
ATOM 1541 C CA . ALA A 1 208 ? 7.902 19.898 8.992 1.00 50.69 208 ALA A CA 1
ATOM 1542 C C . ALA A 1 208 ? 7.222 21.234 9.352 1.00 50.69 208 ALA A C 1
ATOM 1544 O O . ALA A 1 208 ? 6.225 21.280 10.070 1.00 50.69 208 ALA A O 1
ATOM 1545 N N . GLN A 1 209 ? 7.821 22.344 8.907 1.00 37.72 209 GLN A N 1
ATOM 1546 C CA . GLN A 1 209 ? 7.397 23.706 9.256 1.00 37.72 209 GLN A CA 1
ATOM 1547 C C . GLN A 1 209 ? 6.131 24.164 8.517 1.00 37.72 209 GLN A C 1
ATOM 1549 O O . GLN A 1 209 ? 5.500 25.123 8.961 1.00 37.72 209 GLN A O 1
ATOM 1554 N N . ASP A 1 210 ? 5.730 23.469 7.450 1.00 43.78 210 ASP A N 1
ATOM 1555 C CA . ASP A 1 210 ? 4.467 23.717 6.757 1.00 43.78 210 ASP A CA 1
ATOM 1556 C C . ASP A 1 210 ? 3.380 22.785 7.303 1.00 43.78 210 ASP A C 1
ATOM 1558 O O . ASP A 1 210 ? 3.274 21.617 6.943 1.00 43.78 210 ASP A O 1
ATOM 1562 N N . GLN A 1 211 ? 2.542 23.332 8.184 1.00 43.09 211 GLN A N 1
ATOM 1563 C CA . GLN A 1 211 ? 1.306 22.709 8.676 1.00 43.09 211 GLN A CA 1
ATOM 1564 C C . GLN A 1 211 ? 0.180 22.774 7.627 1.00 43.09 211 GLN A C 1
ATOM 1566 O O . GLN A 1 211 ? -0.974 23.056 7.953 1.00 43.09 211 GLN A O 1
ATOM 1571 N N . SER A 1 212 ? 0.504 22.576 6.350 1.00 39.88 212 SER A N 1
ATOM 1572 C CA . SER A 1 212 ? -0.504 22.399 5.309 1.00 39.88 212 SER A CA 1
ATOM 1573 C C . SER A 1 212 ? -1.044 20.978 5.425 1.00 39.88 212 SER A C 1
ATOM 1575 O O . SER A 1 212 ? -0.307 20.049 5.121 1.00 39.88 212 SER A O 1
ATOM 1577 N N . GLU A 1 213 ? -2.273 20.826 5.930 1.00 45.75 213 GLU A N 1
ATOM 1578 C CA . GLU A 1 213 ? -3.067 19.580 5.917 1.00 45.75 213 GLU A CA 1
ATOM 1579 C C . GLU A 1 213 ? -2.216 18.306 6.080 1.00 45.75 213 GLU A C 1
ATOM 1581 O O . GLU A 1 213 ? -1.901 17.608 5.121 1.00 45.75 213 GLU A O 1
ATOM 1586 N N . GLY A 1 214 ? -1.789 18.066 7.325 1.00 51.69 214 GLY A N 1
ATOM 1587 C CA . GLY A 1 214 ? -0.733 17.122 7.688 1.00 51.69 214 GLY A CA 1
ATOM 1588 C C . GLY A 1 214 ? -0.829 15.747 7.026 1.00 51.69 214 GLY A C 1
ATOM 1589 O O . GLY A 1 214 ? -1.858 15.074 7.063 1.00 51.69 214 GLY A O 1
ATOM 1590 N N . GLU A 1 215 ? 0.289 15.301 6.463 1.00 66.75 215 GLU A N 1
ATOM 1591 C CA . GLU A 1 215 ? 0.449 13.957 5.920 1.00 66.75 215 GLU A CA 1
ATOM 1592 C C . GLU A 1 215 ? 0.421 12.930 7.062 1.00 66.75 215 GLU A C 1
ATOM 1594 O O . GLU A 1 215 ? 1.395 12.728 7.794 1.00 66.75 215 GLU A O 1
ATOM 1599 N N . PHE A 1 216 ? -0.731 12.287 7.246 1.00 73.88 216 PHE A N 1
ATOM 1600 C CA . PHE A 1 216 ? -0.905 11.246 8.250 1.00 73.88 216 PHE A CA 1
ATOM 1601 C C . PHE A 1 216 ? -0.513 9.866 7.711 1.00 73.88 216 PHE A C 1
ATOM 1603 O O . PHE A 1 216 ? -0.986 9.404 6.670 1.00 73.88 216 PHE A O 1
ATOM 1610 N N . LEU A 1 217 ? 0.268 9.134 8.502 1.00 74.69 217 LEU A N 1
ATOM 1611 C CA . LEU A 1 217 ? 0.474 7.703 8.331 1.00 74.69 217 LEU A CA 1
ATOM 1612 C C . LEU A 1 217 ? -0.734 6.947 8.896 1.00 74.69 217 LEU A C 1
ATOM 1614 O O . LEU A 1 217 ? -0.868 6.803 10.112 1.00 74.69 217 LEU A O 1
ATOM 1618 N N . ILE A 1 218 ? -1.621 6.462 8.025 1.00 79.06 218 ILE A N 1
ATOM 1619 C CA . ILE A 1 218 ? -2.819 5.729 8.451 1.00 79.06 218 ILE A CA 1
ATOM 1620 C C . ILE A 1 218 ? -2.468 4.296 8.879 1.00 79.06 218 ILE A C 1
ATOM 1622 O O . ILE A 1 218 ? -1.721 3.566 8.215 1.00 79.06 218 ILE A O 1
ATOM 1626 N N . ARG A 1 219 ? -3.022 3.875 10.016 1.00 79.94 219 ARG A N 1
ATOM 1627 C CA . ARG A 1 219 ? -2.809 2.571 10.645 1.00 79.94 219 ARG A CA 1
ATOM 1628 C C . ARG A 1 219 ? -4.107 1.992 11.178 1.00 79.94 219 ARG A C 1
ATOM 1630 O O . ARG A 1 219 ? -5.026 2.702 11.584 1.00 79.94 219 ARG A O 1
ATOM 1637 N N . ASN A 1 220 ? -4.175 0.664 11.175 1.00 78.56 220 ASN A N 1
ATOM 1638 C CA . ASN A 1 220 ? -5.309 -0.043 11.751 1.00 78.56 220 ASN A CA 1
ATOM 1639 C C . ASN A 1 220 ? -5.266 0.049 13.276 1.00 78.56 220 ASN A C 1
ATOM 1641 O O . ASN A 1 220 ? -4.205 -0.105 13.883 1.00 78.56 220 ASN A O 1
ATOM 1645 N N . VAL A 1 221 ? -6.440 0.215 13.875 1.00 86.75 221 VAL A N 1
ATOM 1646 C CA . VAL A 1 221 ? -6.652 -0.087 15.289 1.00 86.75 221 VAL A CA 1
ATOM 1647 C C . VAL A 1 221 ? -6.725 -1.608 15.428 1.00 86.75 221 VAL A C 1
ATOM 1649 O O . VAL A 1 221 ? -7.534 -2.258 14.764 1.00 86.75 221 VAL A O 1
ATOM 1652 N N . LEU A 1 222 ? -5.846 -2.179 16.246 1.00 84.12 222 LEU A N 1
ATOM 1653 C CA . LEU A 1 222 ? -5.750 -3.620 16.485 1.00 84.12 222 LEU A CA 1
ATOM 1654 C C . LEU A 1 222 ? -6.718 -4.078 17.577 1.00 84.12 222 LEU A C 1
ATOM 1656 O O . LEU A 1 222 ? -7.250 -5.184 17.511 1.00 84.12 222 LEU A O 1
ATOM 1660 N N . GLY A 1 223 ? -6.952 -3.221 18.566 1.00 87.56 223 GLY A N 1
ATOM 1661 C CA . GLY A 1 223 ? -7.835 -3.493 19.689 1.00 87.56 223 GLY A CA 1
ATOM 1662 C C . GLY A 1 223 ? -7.904 -2.306 20.639 1.00 87.56 223 GLY A C 1
ATOM 1663 O O . GLY A 1 223 ? -7.129 -1.358 20.516 1.00 87.56 223 GLY A O 1
ATOM 1664 N N . ALA A 1 224 ? -8.839 -2.372 21.576 1.00 91.94 224 ALA A N 1
ATOM 1665 C CA . ALA A 1 224 ? -8.968 -1.415 22.662 1.00 91.94 224 ALA A CA 1
ATOM 1666 C C . ALA A 1 224 ? -9.181 -2.172 23.972 1.00 91.94 224 ALA A C 1
ATOM 1668 O O . ALA A 1 224 ? -9.826 -3.225 23.966 1.00 91.94 224 ALA A O 1
ATOM 1669 N N . ASP A 1 225 ? -8.651 -1.629 25.060 1.00 93.50 225 ASP A N 1
ATOM 1670 C CA . ASP A 1 225 ? -8.913 -2.115 26.408 1.00 93.50 225 ASP A CA 1
ATOM 1671 C C . ASP A 1 225 ? -9.997 -1.245 27.051 1.00 93.50 225 ASP A C 1
ATOM 1673 O O . ASP A 1 225 ? -9.822 -0.037 27.210 1.00 93.50 225 ASP A O 1
ATOM 1677 N N . GLU A 1 226 ? -11.144 -1.842 27.379 1.00 91.44 226 GLU A N 1
ATOM 1678 C CA . GLU A 1 226 ? -12.263 -1.114 27.986 1.00 91.44 226 GLU A CA 1
ATOM 1679 C C . GLU A 1 226 ? -12.045 -0.780 29.467 1.00 91.44 226 GLU A C 1
ATOM 1681 O O . GLU A 1 226 ? -12.700 0.142 29.957 1.00 91.44 226 GLU A O 1
ATOM 1686 N N . GLU A 1 227 ? -11.172 -1.513 30.165 1.00 91.31 227 GLU A N 1
ATOM 1687 C CA . GLU A 1 227 ? -10.878 -1.302 31.586 1.00 91.31 227 GLU A CA 1
ATOM 1688 C C . GLU A 1 227 ? -9.951 -0.098 31.758 1.00 91.31 227 GLU A C 1
ATOM 1690 O O . GLU A 1 227 ? -10.289 0.842 32.479 1.00 91.31 227 GLU A O 1
ATOM 1695 N N . ASP A 1 228 ? -8.844 -0.085 31.012 1.00 91.00 228 ASP A N 1
ATOM 1696 C CA . ASP A 1 228 ? -7.818 0.960 31.109 1.00 91.00 228 ASP A CA 1
ATOM 1697 C C . ASP A 1 228 ? -8.009 2.109 30.100 1.00 91.00 228 ASP A C 1
ATOM 1699 O O . ASP A 1 228 ? -7.323 3.129 30.165 1.00 91.00 228 ASP A O 1
ATOM 1703 N N . GLY A 1 229 ? -8.931 1.972 29.142 1.00 93.56 229 GLY A N 1
ATOM 1704 C CA . GLY A 1 229 ? -9.199 3.000 28.131 1.00 93.56 229 GLY A CA 1
ATOM 1705 C C . GLY A 1 229 ? -8.180 3.060 26.986 1.00 93.56 229 GLY A C 1
ATOM 1706 O O . GLY A 1 229 ? -8.229 3.990 26.174 1.00 93.56 229 GLY A O 1
ATOM 1707 N N . THR A 1 230 ? -7.255 2.099 26.916 1.00 96.12 230 THR A N 1
ATOM 1708 C CA . THR A 1 230 ? -6.103 2.119 26.002 1.00 96.12 230 THR A CA 1
ATOM 1709 C C . THR A 1 230 ? -6.454 1.639 24.593 1.00 96.12 230 THR A C 1
ATOM 1711 O O . THR A 1 230 ? -7.473 0.982 24.356 1.00 96.12 230 THR A O 1
ATOM 1714 N N . LEU A 1 231 ? -5.595 1.972 23.626 1.00 95.88 231 LEU A N 1
ATOM 1715 C CA . LEU A 1 231 ? -5.780 1.633 22.216 1.00 95.88 231 LEU A CA 1
ATOM 1716 C C . LEU A 1 231 ? -4.504 1.047 21.611 1.00 95.88 231 LEU A C 1
ATOM 1718 O O . LEU A 1 231 ? -3.482 1.724 21.535 1.00 95.88 231 LEU A O 1
ATOM 1722 N N . ALA A 1 232 ? -4.580 -0.185 21.114 1.00 93.44 232 ALA A N 1
ATOM 1723 C CA . ALA A 1 232 ? -3.493 -0.825 20.382 1.00 93.44 232 ALA A CA 1
ATOM 1724 C C . ALA A 1 232 ? -3.606 -0.526 18.881 1.00 93.44 232 ALA A C 1
ATOM 1726 O O . ALA A 1 232 ? -4.668 -0.708 18.279 1.00 93.44 232 ALA A O 1
ATOM 1727 N N . VAL A 1 233 ? -2.506 -0.112 18.254 1.00 91.56 233 VAL A N 1
ATOM 1728 C CA . VAL A 1 233 ? -2.459 0.302 16.844 1.00 91.56 233 VAL A CA 1
ATOM 1729 C C . VAL A 1 233 ? -1.378 -0.459 16.075 1.00 91.56 233 VAL A C 1
ATOM 1731 O O . VAL A 1 233 ? -0.496 -1.081 16.658 1.00 91.56 233 VAL A O 1
ATOM 1734 N N . GLY A 1 234 ? -1.471 -0.480 14.747 1.00 78.44 234 GLY A N 1
ATOM 1735 C CA . GLY A 1 234 ? -0.566 -1.237 13.870 1.00 78.44 234 GLY A CA 1
ATOM 1736 C C . GLY A 1 234 ? 0.816 -0.615 13.642 1.00 78.44 234 GLY A C 1
ATOM 1737 O O . GLY A 1 234 ? 1.414 -0.894 12.608 1.00 78.44 234 GLY A O 1
ATOM 1738 N N . GLU A 1 235 ? 1.283 0.269 14.522 1.00 83.25 235 GLU A N 1
ATOM 1739 C CA . GLU A 1 235 ? 2.541 1.014 14.386 1.00 83.25 235 GLU A CA 1
ATOM 1740 C C . GLU A 1 235 ? 3.095 1.391 15.755 1.00 83.25 235 GLU A C 1
ATOM 1742 O O . GLU A 1 235 ? 2.330 1.526 16.709 1.00 83.25 235 GLU A O 1
ATOM 1747 N N . LEU A 1 236 ? 4.410 1.579 15.843 1.00 83.81 236 LEU A N 1
ATOM 1748 C CA . LEU A 1 236 ? 5.021 2.129 17.048 1.00 83.81 236 LEU A CA 1
ATOM 1749 C C . LEU A 1 236 ? 4.680 3.614 17.174 1.00 83.81 236 LEU A C 1
ATOM 1751 O O . LEU A 1 236 ? 4.861 4.388 16.234 1.00 83.81 236 LEU A O 1
ATOM 1755 N N . VAL A 1 237 ? 4.219 4.009 18.354 1.00 88.38 237 VAL A N 1
ATOM 1756 C CA . VAL A 1 237 ? 3.836 5.384 18.663 1.00 88.38 237 VAL A CA 1
ATOM 1757 C C . VAL A 1 237 ? 4.680 5.873 19.828 1.00 88.38 237 VAL A C 1
ATOM 1759 O O . VAL A 1 237 ? 4.927 5.150 20.788 1.00 88.38 237 VAL A O 1
ATOM 1762 N N . GLN A 1 238 ? 5.164 7.102 19.715 1.00 89.88 238 GLN A N 1
ATOM 1763 C CA . GLN A 1 238 ? 5.982 7.758 20.720 1.00 89.88 238 GLN A CA 1
ATOM 1764 C C . GLN A 1 238 ? 5.256 8.969 21.298 1.00 89.88 238 GLN A C 1
ATOM 1766 O O . GLN A 1 238 ? 4.616 9.740 20.577 1.00 89.88 238 GLN A O 1
ATOM 1771 N N . GLU A 1 239 ? 5.473 9.206 22.586 1.00 93.75 239 GLU A N 1
ATOM 1772 C CA . GLU A 1 239 ? 5.046 10.423 23.273 1.00 93.75 239 GLU A CA 1
ATOM 1773 C C . GLU A 1 239 ? 5.533 11.678 22.537 1.00 93.75 239 GLU A C 1
ATOM 1775 O O . GLU A 1 239 ? 6.678 11.760 22.087 1.00 93.75 239 GLU A O 1
ATOM 1780 N N . GLY A 1 240 ? 4.644 12.655 22.372 1.00 89.94 240 GLY A N 1
ATOM 1781 C CA . GLY A 1 240 ? 4.857 13.878 21.602 1.00 89.94 240 GLY A CA 1
ATOM 1782 C C . GLY A 1 240 ? 4.563 13.754 20.104 1.00 89.94 240 GLY A C 1
ATOM 1783 O O . GLY A 1 240 ? 4.758 14.726 19.378 1.00 89.94 240 GLY A O 1
ATOM 1784 N N . GLN A 1 241 ? 4.148 12.588 19.592 1.00 90.00 241 GLN A N 1
ATOM 1785 C CA . GLN A 1 241 ? 3.556 12.516 18.246 1.00 90.00 241 GLN A CA 1
ATOM 1786 C C . GLN A 1 241 ? 2.124 13.053 18.257 1.00 90.00 241 GLN A C 1
ATOM 1788 O O . GLN A 1 241 ? 1.442 12.989 19.273 1.00 90.00 241 GLN A O 1
ATOM 1793 N N . VAL A 1 242 ? 1.663 13.563 17.117 1.00 91.31 242 VAL A N 1
ATOM 1794 C CA . VAL A 1 242 ? 0.263 13.951 16.917 1.00 91.31 242 VAL A CA 1
ATOM 1795 C C . VAL A 1 242 ? -0.448 12.829 16.179 1.00 91.31 242 VAL A C 1
ATOM 1797 O O . VAL A 1 242 ? 0.069 12.306 15.188 1.00 91.31 242 VAL A O 1
ATOM 1800 N N . VAL A 1 243 ? -1.635 12.474 16.656 1.00 93.31 243 VAL A N 1
ATOM 1801 C CA . VAL A 1 243 ? -2.502 11.483 16.028 1.00 93.31 243 VAL A CA 1
ATOM 1802 C C . VAL A 1 243 ? -3.900 12.041 15.814 1.00 93.31 243 VAL A C 1
ATOM 1804 O O . VAL A 1 243 ? -4.331 12.950 16.513 1.00 93.31 243 VAL A O 1
ATOM 1807 N N . GLN A 1 244 ? -4.627 11.479 14.859 1.00 93.56 244 GLN A N 1
ATOM 1808 C CA . GLN A 1 244 ? -6.035 11.793 14.629 1.00 93.56 244 GLN A CA 1
ATOM 1809 C C . GLN A 1 244 ? -6.780 10.514 14.255 1.00 93.56 244 GLN A C 1
ATOM 1811 O O . GLN A 1 244 ? -6.205 9.604 13.655 1.00 93.56 244 GLN A O 1
ATOM 1816 N N . PHE A 1 245 ? -8.056 10.413 14.617 1.00 93.44 245 PHE A N 1
ATOM 1817 C CA . PHE A 1 245 ? -8.874 9.274 14.218 1.00 93.44 245 PHE A CA 1
ATOM 1818 C C . PHE A 1 245 ? -9.363 9.436 12.781 1.00 93.44 245 PHE A C 1
ATOM 1820 O O . PHE A 1 245 ? -9.654 10.533 12.316 1.00 93.44 245 PHE A O 1
ATOM 1827 N N . PHE A 1 246 ? -9.476 8.321 12.071 1.00 89.69 246 PHE A N 1
ATOM 1828 C CA . PHE A 1 246 ? -9.961 8.272 10.698 1.00 89.69 246 PHE A CA 1
ATOM 1829 C C . PHE A 1 246 ? -11.002 7.171 10.545 1.00 89.69 246 PHE A C 1
ATOM 1831 O O . PHE A 1 246 ? -10.991 6.168 11.260 1.00 89.69 246 PHE A O 1
ATOM 1838 N N . VAL A 1 247 ? -11.889 7.333 9.569 1.00 86.81 247 VAL A N 1
ATOM 1839 C CA . VAL A 1 247 ? -12.801 6.277 9.132 1.00 86.81 247 VAL A CA 1
ATOM 1840 C C . VAL A 1 247 ? -12.635 6.008 7.645 1.00 86.81 247 VAL A C 1
ATOM 1842 O O . VAL A 1 247 ? -12.582 6.935 6.835 1.00 86.81 247 VAL A O 1
ATOM 1845 N N . ARG A 1 248 ? -12.611 4.729 7.257 1.00 75.62 248 ARG A N 1
ATOM 1846 C CA . ARG A 1 248 ? -12.691 4.347 5.836 1.00 75.62 248 ARG A CA 1
ATOM 1847 C C . ARG A 1 248 ? -14.120 4.603 5.357 1.00 75.62 248 ARG A C 1
ATOM 1849 O O . ARG A 1 248 ? -15.040 3.932 5.836 1.00 75.62 248 ARG A O 1
ATOM 1856 N N . ASP A 1 249 ? -14.302 5.539 4.428 1.00 74.56 249 ASP A N 1
ATOM 1857 C CA . ASP A 1 249 ? -15.591 5.866 3.804 1.00 74.56 249 ASP A CA 1
ATOM 1858 C C . ASP A 1 249 ? -15.470 5.758 2.278 1.00 74.56 249 ASP A C 1
ATOM 1860 O O . ASP A 1 249 ? -14.834 6.582 1.627 1.00 74.56 249 ASP A O 1
ATOM 1864 N N . ALA A 1 250 ? -16.098 4.730 1.703 1.00 66.19 250 ALA A N 1
ATOM 1865 C CA . ALA A 1 250 ? -16.037 4.462 0.268 1.00 66.19 250 ALA A CA 1
ATOM 1866 C C . ALA A 1 250 ? -16.672 5.574 -0.585 1.00 66.19 250 ALA A C 1
ATOM 1868 O O . ALA A 1 250 ? -16.251 5.778 -1.719 1.00 66.19 250 ALA A O 1
ATOM 1869 N N . GLN A 1 251 ? -17.673 6.296 -0.065 1.00 68.12 251 GLN A N 1
ATOM 1870 C CA . GLN A 1 251 ? -18.273 7.401 -0.814 1.00 68.12 251 GLN A CA 1
ATOM 1871 C C . GLN A 1 251 ? -17.352 8.618 -0.813 1.00 68.12 251 GLN A C 1
ATOM 1873 O O . GLN A 1 251 ? -17.169 9.220 -1.863 1.00 68.12 251 GLN A O 1
ATOM 1878 N N . ALA A 1 252 ? -16.759 8.949 0.339 1.00 66.94 252 ALA A N 1
ATOM 1879 C CA . ALA A 1 252 ? -15.788 10.038 0.414 1.00 66.94 252 ALA A CA 1
ATOM 1880 C C . ALA A 1 252 ? -14.579 9.746 -0.490 1.00 66.94 252 ALA A C 1
ATOM 1882 O O . ALA A 1 252 ? -14.139 10.627 -1.212 1.00 66.94 252 ALA A O 1
ATOM 1883 N N . ALA A 1 253 ? -14.121 8.490 -0.534 1.00 64.62 253 ALA A N 1
ATOM 1884 C CA . ALA A 1 253 ? -13.063 8.057 -1.444 1.00 64.62 253 ALA A CA 1
ATOM 1885 C C . ALA A 1 253 ? -13.439 8.209 -2.935 1.00 64.62 253 ALA A C 1
ATOM 1887 O O . ALA A 1 253 ? -12.602 8.617 -3.735 1.00 64.62 253 ALA A O 1
ATOM 1888 N N . ASP A 1 254 ? -14.680 7.876 -3.328 1.00 66.25 254 ASP A N 1
ATOM 1889 C CA . ASP A 1 254 ? -15.162 8.072 -4.710 1.00 66.25 254 ASP A CA 1
ATOM 1890 C C . ASP A 1 254 ? -15.255 9.561 -5.067 1.00 66.25 254 ASP A C 1
ATOM 1892 O O . ASP A 1 254 ? -14.890 9.945 -6.175 1.00 66.25 254 ASP A O 1
ATOM 1896 N N . GLU A 1 255 ? -15.728 10.400 -4.145 1.00 67.50 255 GLU A N 1
ATOM 1897 C CA . GLU A 1 255 ? -15.837 11.850 -4.337 1.00 67.50 255 GLU A CA 1
ATOM 1898 C C . GLU A 1 255 ? -14.460 12.525 -4.426 1.00 67.50 255 GLU A C 1
ATOM 1900 O O . GLU A 1 255 ? -14.227 13.282 -5.367 1.00 67.50 255 GLU A O 1
ATOM 1905 N N . ASP A 1 256 ? -13.543 12.194 -3.514 1.00 66.38 256 ASP A N 1
ATOM 1906 C CA . ASP A 1 256 ? -12.161 12.689 -3.490 1.00 66.38 256 ASP A CA 1
ATOM 1907 C C . ASP A 1 256 ? -11.427 12.338 -4.787 1.00 66.38 256 ASP A C 1
ATOM 1909 O O . ASP A 1 256 ? -10.934 13.201 -5.511 1.00 66.38 256 ASP A O 1
ATOM 1913 N N . LEU A 1 257 ? -11.475 11.065 -5.183 1.00 66.25 257 LEU A N 1
ATOM 1914 C CA . LEU A 1 257 ? -10.888 10.632 -6.441 1.00 66.25 257 LEU A CA 1
ATOM 1915 C C . LEU A 1 257 ? -11.495 11.361 -7.648 1.00 66.25 257 LEU A C 1
ATOM 1917 O O . LEU A 1 257 ? -10.763 11.738 -8.562 1.00 66.25 257 LEU A O 1
ATOM 1921 N N . ARG A 1 258 ? -12.824 11.524 -7.706 1.00 69.56 258 ARG A N 1
ATOM 1922 C CA . ARG A 1 258 ? -13.459 12.256 -8.814 1.00 69.56 258 ARG A CA 1
ATOM 1923 C C . ARG A 1 258 ? -12.915 13.668 -8.908 1.00 69.56 258 ARG A C 1
ATOM 1925 O O . ARG A 1 258 ? -12.592 14.084 -10.013 1.00 69.56 258 ARG A O 1
ATOM 1932 N N . MET A 1 259 ? -12.796 14.357 -7.778 1.00 72.06 259 MET A N 1
ATOM 1933 C CA . MET A 1 259 ? -12.251 15.708 -7.721 1.00 72.06 259 MET A CA 1
ATOM 1934 C C . MET A 1 259 ? -10.815 15.739 -8.251 1.00 72.06 259 MET A C 1
ATOM 1936 O O . MET A 1 259 ? -10.531 16.487 -9.182 1.00 72.06 259 MET A O 1
ATOM 1940 N N . MET A 1 260 ? -9.955 14.847 -7.754 1.00 69.62 260 MET A N 1
ATOM 1941 C CA . MET A 1 260 ? -8.559 14.743 -8.187 1.00 69.62 260 MET A CA 1
ATOM 1942 C C . MET A 1 260 ? -8.430 14.413 -9.682 1.00 69.62 260 MET A C 1
ATOM 1944 O O . MET A 1 260 ? -7.574 14.955 -10.375 1.00 69.62 260 MET A O 1
ATOM 1948 N N . LEU A 1 261 ? -9.287 13.533 -10.211 1.00 71.38 261 LEU A N 1
ATOM 1949 C CA . LEU A 1 261 ? -9.311 13.196 -11.637 1.00 71.38 261 LEU A CA 1
ATOM 1950 C C . LEU A 1 261 ? -9.837 14.348 -12.496 1.00 71.38 261 LEU A C 1
ATOM 1952 O O . LEU A 1 261 ? -9.338 14.554 -13.598 1.00 71.38 261 LEU A O 1
ATOM 1956 N N . GLU A 1 262 ? -10.856 15.068 -12.033 1.00 77.00 262 GLU A N 1
ATOM 1957 C CA . GLU A 1 262 ? -11.405 16.230 -12.733 1.00 77.00 262 GLU A CA 1
ATOM 1958 C C . GLU A 1 262 ? -10.383 17.366 -12.795 1.00 77.00 262 GLU A C 1
ATOM 1960 O O . GLU A 1 262 ? -10.191 17.942 -13.866 1.00 77.00 262 GLU A O 1
ATOM 1965 N N . GLU A 1 263 ? -9.680 17.632 -11.695 1.00 76.56 263 GLU A N 1
ATOM 1966 C CA . GLU A 1 263 ? -8.573 18.586 -11.647 1.00 76.56 263 GLU A CA 1
ATOM 1967 C C . GLU A 1 263 ? -7.433 18.160 -12.573 1.00 76.56 263 GLU A C 1
ATOM 1969 O O . GLU A 1 263 ? -6.986 18.941 -13.413 1.00 76.56 263 GLU A O 1
ATOM 1974 N N . TYR A 1 264 ? -7.018 16.896 -12.483 1.00 71.25 264 TYR A N 1
ATOM 1975 C CA . TYR A 1 264 ? -5.979 16.343 -13.339 1.00 71.25 264 TYR A CA 1
ATOM 1976 C C . TYR A 1 264 ? -6.316 16.508 -14.822 1.00 71.25 264 TYR A C 1
ATOM 1978 O O . TYR A 1 264 ? -5.523 17.052 -15.584 1.00 71.25 264 TYR A O 1
ATOM 1986 N N . ILE A 1 265 ? -7.524 16.104 -15.228 1.00 72.06 265 ILE A N 1
ATOM 1987 C CA . ILE A 1 265 ? -7.997 16.246 -16.609 1.00 72.06 265 ILE A CA 1
ATOM 1988 C C . ILE A 1 265 ? -8.084 17.720 -17.015 1.00 72.06 265 ILE A C 1
ATOM 1990 O O . ILE A 1 265 ? -7.782 18.047 -18.161 1.00 72.06 265 ILE A O 1
ATOM 1994 N N . GLY A 1 266 ? -8.495 18.603 -16.102 1.00 73.94 266 GLY A N 1
ATOM 1995 C CA . GLY A 1 266 ? -8.553 20.044 -16.337 1.00 73.94 266 GLY A CA 1
ATOM 1996 C C . GLY A 1 266 ? -7.183 20.66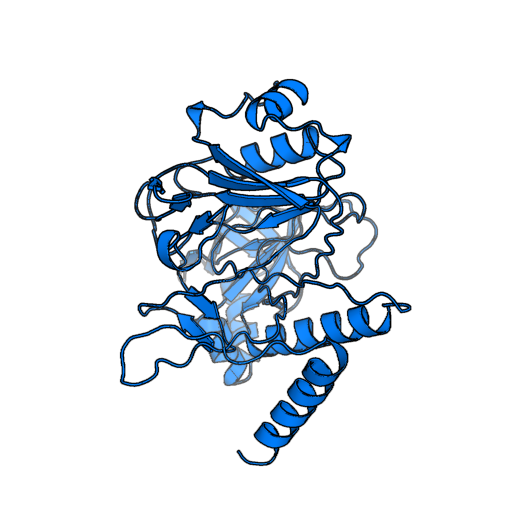8 -16.612 1.00 73.94 266 GLY A C 1
ATOM 1997 O O . GLY A 1 266 ? -7.096 21.595 -17.416 1.00 73.94 266 GLY A O 1
ATOM 1998 N N . ASN A 1 267 ? -6.130 20.123 -16.001 1.00 72.69 267 ASN A N 1
ATOM 1999 C CA . ASN A 1 267 ? -4.748 20.582 -16.145 1.00 72.69 267 ASN A CA 1
ATOM 2000 C C . ASN A 1 267 ? -4.007 19.957 -17.343 1.00 72.69 267 ASN A C 1
ATOM 2002 O O . ASN A 1 267 ? -2.902 20.390 -17.668 1.00 72.69 267 ASN A O 1
ATOM 2006 N N . LEU A 1 268 ? -4.594 18.966 -18.025 1.00 69.12 268 LEU A N 1
ATOM 2007 C CA . LEU A 1 268 ? -4.013 18.389 -19.238 1.00 69.12 268 LEU A CA 1
ATOM 2008 C C . LEU A 1 268 ? -4.152 19.365 -20.419 1.00 69.12 268 LEU A C 1
ATOM 2010 O O . LEU A 1 268 ? -5.177 19.412 -21.106 1.00 69.12 268 LEU A O 1
ATOM 2014 N N . GLU A 1 269 ? -3.091 20.118 -20.709 1.00 54.62 269 GLU A N 1
ATOM 2015 C CA . GLU A 1 269 ? -2.963 20.882 -21.953 1.00 54.62 269 GLU A CA 1
ATOM 2016 C C . GLU A 1 269 ? -2.722 19.933 -23.147 1.00 54.62 269 GLU A C 1
ATOM 2018 O O . GLU A 1 269 ? -1.601 19.680 -23.571 1.00 54.62 269 GLU A O 1
ATOM 2023 N N . GLY A 1 270 ? -3.799 19.396 -23.721 1.00 52.12 270 GLY A N 1
ATOM 2024 C CA . GLY A 1 270 ? -3.811 18.848 -25.086 1.00 52.12 270 GLY A CA 1
ATOM 2025 C C . GLY A 1 270 ? -3.302 17.415 -25.293 1.00 52.12 270 GLY A C 1
ATOM 2026 O O . GLY A 1 270 ? -3.767 16.778 -26.241 1.00 52.12 270 GLY A O 1
ATOM 2027 N N . ASP A 1 271 ? -2.453 16.869 -24.420 1.00 50.09 271 ASP A N 1
ATOM 2028 C CA . ASP A 1 271 ? -2.004 15.470 -24.498 1.00 50.09 271 ASP A CA 1
ATOM 2029 C C . ASP A 1 271 ? -2.718 14.594 -23.460 1.00 50.09 271 ASP A C 1
ATOM 2031 O O . ASP A 1 271 ? -2.427 14.598 -22.269 1.00 50.09 271 ASP A O 1
ATOM 2035 N N . ILE A 1 272 ? -3.699 13.822 -23.932 1.00 50.66 272 ILE A N 1
ATOM 2036 C CA . ILE A 1 272 ? -4.441 12.864 -23.107 1.00 50.66 272 ILE A CA 1
ATOM 2037 C C . ILE A 1 272 ? -3.591 11.589 -22.952 1.00 50.66 272 ILE A C 1
ATOM 2039 O O . ILE A 1 272 ? -3.191 11.011 -23.971 1.00 50.66 272 ILE A O 1
ATOM 2043 N N . PRO A 1 273 ? -3.368 11.079 -21.724 1.00 51.31 273 PRO A N 1
ATOM 2044 C CA . PRO A 1 273 ? -2.691 9.805 -21.504 1.00 51.31 273 PRO A CA 1
ATOM 2045 C C . PRO A 1 273 ? -3.365 8.670 -22.287 1.00 51.31 273 PRO A C 1
ATOM 2047 O O . PRO A 1 273 ? -4.563 8.421 -22.145 1.00 51.31 273 PRO A O 1
ATOM 2050 N N . ARG A 1 274 ? -2.592 7.953 -23.115 1.00 41.56 274 ARG A N 1
ATOM 2051 C CA . ARG A 1 274 ? -3.120 6.895 -24.003 1.00 41.56 274 ARG A CA 1
ATOM 2052 C C . ARG A 1 274 ? -3.613 5.656 -23.252 1.00 41.56 274 ARG A C 1
ATOM 2054 O O . ARG A 1 274 ? -4.469 4.943 -23.766 1.00 41.56 274 ARG A O 1
ATOM 2061 N N . LEU A 1 275 ? -3.078 5.390 -22.059 1.00 41.22 275 LEU A N 1
ATOM 2062 C CA . LEU A 1 275 ? -3.367 4.204 -21.249 1.00 41.22 275 LEU A CA 1
ATOM 2063 C C . LEU A 1 275 ? -3.318 4.556 -19.757 1.00 41.22 275 LEU A C 1
ATOM 2065 O O . LEU A 1 275 ? -2.258 4.461 -19.142 1.00 41.22 275 LEU A O 1
ATOM 2069 N N . PRO A 1 276 ? -4.445 4.930 -19.137 1.00 39.25 276 PRO A N 1
ATOM 2070 C CA . PRO A 1 276 ? -4.538 4.840 -17.682 1.00 39.25 276 PRO A CA 1
ATOM 2071 C C . PRO A 1 276 ? -4.375 3.365 -17.258 1.00 39.25 276 PRO A C 1
ATOM 2073 O O . PRO A 1 276 ? -4.663 2.480 -18.048 1.00 39.25 276 PRO A O 1
ATOM 2076 N N . CYS A 1 277 ? -3.892 3.045 -16.055 1.00 36.12 277 CYS A N 1
ATOM 2077 C CA . CYS A 1 277 ? -3.684 1.654 -15.603 1.00 36.12 277 CYS A CA 1
ATOM 2078 C C . CYS A 1 277 ? -4.199 1.449 -14.174 1.00 36.12 277 CYS A C 1
ATOM 2080 O O . CYS A 1 277 ? -3.651 2.028 -13.243 1.00 36.12 277 CYS A O 1
ATOM 2082 N N . TYR A 1 278 ? -5.241 0.622 -13.995 1.00 40.94 278 TYR A N 1
ATOM 2083 C CA . TYR A 1 278 ? -5.910 0.370 -12.707 1.00 40.94 278 TYR A CA 1
ATOM 2084 C C . TYR A 1 278 ? -5.202 -0.682 -11.855 1.00 40.94 278 TYR A C 1
ATOM 2086 O O . TYR A 1 278 ? -5.079 -1.835 -12.284 1.00 40.94 278 TYR A O 1
ATOM 2094 N N . SER A 1 279 ? -4.873 -0.334 -10.612 1.00 34.81 279 SER A N 1
ATOM 2095 C CA . SER A 1 279 ? -4.508 -1.299 -9.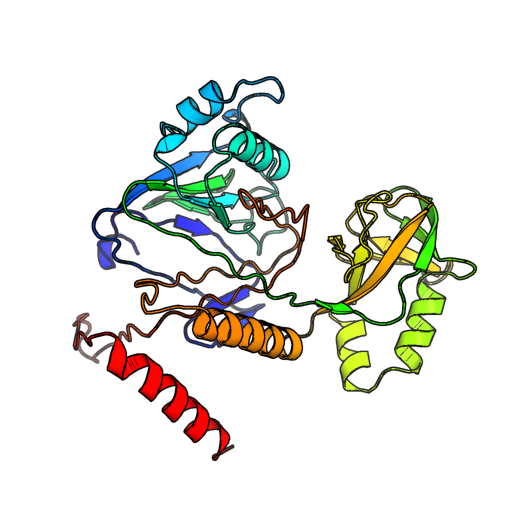571 1.00 34.81 279 SER A CA 1
ATOM 2096 C C . SER A 1 279 ? -5.070 -0.854 -8.227 1.00 34.81 279 SER A C 1
ATOM 2098 O O . SER A 1 279 ? -4.686 0.207 -7.760 1.00 34.81 279 SER A O 1
ATOM 2100 N N . VAL A 1 280 ? -5.928 -1.660 -7.590 1.00 35.22 280 VAL A N 1
ATOM 2101 C CA . VAL A 1 280 ? -6.352 -1.450 -6.194 1.00 35.22 280 VAL A CA 1
ATOM 2102 C C . VAL A 1 280 ? -5.664 -2.433 -5.281 1.00 35.22 280 VAL A C 1
ATOM 2104 O O . VAL A 1 280 ? -5.860 -3.639 -5.420 1.00 35.22 280 VAL A O 1
ATOM 2107 N N . ALA A 1 281 ? -4.947 -1.904 -4.295 1.00 38.50 281 ALA A N 1
ATOM 2108 C CA . ALA A 1 281 ? -4.616 -2.631 -3.084 1.00 38.50 281 ALA A CA 1
ATOM 2109 C C . ALA A 1 281 ? -5.616 -2.277 -1.982 1.00 38.50 281 ALA A C 1
ATOM 2111 O O . ALA A 1 281 ? -5.707 -1.139 -1.533 1.00 38.50 281 ALA A O 1
ATOM 2112 N N . SER A 1 282 ? -6.378 -3.275 -1.544 1.00 34.78 282 SER A N 1
ATOM 2113 C CA . SER A 1 282 ? -7.084 -3.238 -0.264 1.00 34.78 282 SER A CA 1
ATOM 2114 C C . SER A 1 282 ? -6.301 -4.105 0.722 1.00 34.78 282 SER A C 1
ATOM 2116 O O . SER A 1 282 ? -6.344 -5.335 0.630 1.00 34.78 282 SER A O 1
ATOM 2118 N N . GLY A 1 283 ? -5.558 -3.480 1.642 1.00 30.42 283 GLY A N 1
ATOM 2119 C CA . GLY A 1 283 ? -4.903 -4.181 2.753 1.00 30.42 283 GLY A CA 1
ATOM 2120 C C . GLY A 1 283 ? -3.599 -3.554 3.264 1.00 30.42 283 GLY A C 1
ATOM 2121 O O . GLY A 1 283 ? -2.604 -3.559 2.560 1.00 30.42 283 GLY A O 1
ATOM 2122 N N . ALA A 1 284 ? -3.648 -3.068 4.510 1.00 29.95 284 ALA A N 1
ATOM 2123 C CA . ALA A 1 284 ? -2.632 -2.982 5.580 1.00 29.95 284 ALA A CA 1
ATOM 2124 C C . ALA A 1 284 ? -1.131 -2.699 5.318 1.00 29.95 284 ALA A C 1
ATOM 2126 O O . ALA A 1 284 ? -0.353 -2.783 6.263 1.00 29.95 284 ALA A O 1
ATOM 2127 N N . GLY A 1 285 ? -0.695 -2.291 4.134 1.00 28.61 285 GLY A N 1
ATOM 2128 C CA . GLY A 1 285 ? 0.645 -1.731 3.983 1.00 28.61 285 GLY A CA 1
ATOM 2129 C C . GLY A 1 285 ? 0.890 -1.219 2.575 1.00 28.61 285 GLY A C 1
ATOM 2130 O O . GLY A 1 285 ? 0.429 -1.798 1.594 1.00 28.61 285 GLY A O 1
ATOM 2131 N N . ASN A 1 286 ? 1.591 -0.096 2.496 1.00 32.03 286 ASN A N 1
ATOM 2132 C CA . ASN A 1 286 ? 1.871 0.585 1.244 1.00 32.03 286 ASN A CA 1
ATOM 2133 C C . ASN A 1 286 ? 3.375 0.795 1.087 1.00 32.03 286 ASN A C 1
ATOM 2135 O O . ASN A 1 286 ? 4.088 1.035 2.059 1.00 32.03 286 ASN A O 1
ATOM 2139 N N . ILE A 1 287 ? 3.798 0.750 -0.172 1.00 27.66 287 ILE A N 1
ATOM 2140 C CA . ILE A 1 287 ? 5.119 1.083 -0.690 1.00 27.66 287 ILE A CA 1
ATOM 2141 C C . ILE A 1 287 ? 4.871 2.206 -1.708 1.00 27.66 287 ILE A C 1
ATOM 2143 O O . ILE A 1 287 ? 4.262 1.922 -2.737 1.00 27.66 287 ILE A O 1
ATOM 2147 N N . TYR A 1 288 ? 5.302 3.443 -1.439 1.00 30.83 288 TYR A N 1
ATOM 2148 C CA . TYR A 1 288 ? 5.338 4.520 -2.442 1.00 30.83 288 TYR A CA 1
ATOM 2149 C C . TYR A 1 288 ? 6.519 5.455 -2.232 1.00 30.83 288 TYR A C 1
ATOM 2151 O O . TYR A 1 288 ? 6.842 5.820 -1.100 1.00 30.83 288 TYR A O 1
ATOM 2159 N N . THR A 1 289 ? 7.058 5.903 -3.363 1.00 24.81 289 THR A N 1
ATOM 2160 C CA . THR A 1 289 ? 8.090 6.934 -3.467 1.00 24.81 289 THR A CA 1
ATOM 2161 C C . THR A 1 289 ? 7.959 7.586 -4.839 1.00 24.81 289 THR A C 1
ATOM 2163 O O . THR A 1 289 ? 8.030 6.919 -5.875 1.00 24.81 289 THR A O 1
ATOM 2166 N N . VAL A 1 290 ? 7.702 8.896 -4.838 1.00 26.19 290 VAL A N 1
ATOM 2167 C CA . VAL A 1 290 ? 7.561 9.721 -6.043 1.00 26.19 290 VAL A CA 1
ATOM 2168 C C . VAL A 1 290 ? 8.871 10.487 -6.263 1.00 26.19 290 VAL A C 1
ATOM 2170 O O . VAL A 1 290 ? 9.301 11.223 -5.370 1.00 26.19 290 VAL A O 1
ATOM 2173 N N . PRO A 1 291 ? 9.519 10.374 -7.434 1.00 24.00 291 PRO A N 1
ATOM 2174 C CA . PRO A 1 291 ? 10.653 11.215 -7.792 1.00 24.00 291 PRO A CA 1
ATOM 2175 C C . PRO A 1 291 ? 10.196 12.666 -7.965 1.00 24.00 291 PRO A C 1
ATOM 2177 O O . PRO A 1 291 ? 9.568 13.014 -8.958 1.00 24.00 291 PRO A O 1
ATOM 2180 N N . ARG A 1 292 ? 10.524 13.529 -6.998 1.00 22.98 292 ARG A N 1
ATOM 2181 C CA . ARG A 1 292 ? 10.274 14.986 -7.028 1.00 22.98 292 ARG A CA 1
ATOM 2182 C C . ARG A 1 292 ? 8.803 15.428 -7.053 1.00 22.98 292 ARG A C 1
ATOM 2184 O O . ARG A 1 292 ? 8.434 16.326 -7.797 1.00 22.98 292 ARG A O 1
ATOM 2191 N N . ILE A 1 293 ? 8.022 14.923 -6.109 1.00 23.75 293 ILE A N 1
ATOM 2192 C CA . ILE A 1 293 ? 7.182 15.776 -5.257 1.00 23.75 293 ILE A CA 1
ATOM 2193 C C . ILE A 1 293 ? 7.476 15.283 -3.841 1.00 23.75 293 ILE A C 1
ATOM 2195 O O . ILE A 1 293 ? 7.346 14.092 -3.569 1.00 23.75 293 ILE A O 1
ATOM 2199 N N . THR A 1 294 ? 7.978 16.154 -2.969 1.00 22.06 294 THR A N 1
ATOM 2200 C CA . THR A 1 294 ? 8.223 15.838 -1.557 1.00 22.06 294 THR A CA 1
ATOM 2201 C C . THR A 1 294 ? 6.900 15.470 -0.893 1.00 22.06 294 THR A C 1
ATOM 2203 O O . THR A 1 294 ? 6.170 16.354 -0.471 1.00 22.06 294 THR A O 1
ATOM 2206 N N . THR A 1 295 ? 6.593 14.175 -0.848 1.00 23.20 295 THR A N 1
ATOM 2207 C CA . THR A 1 295 ? 5.530 13.587 -0.024 1.00 23.20 295 THR A CA 1
ATOM 2208 C C . THR A 1 295 ? 6.107 12.330 0.641 1.00 23.20 295 THR A C 1
ATOM 2210 O O . THR A 1 295 ? 6.297 11.300 -0.017 1.00 23.20 295 THR A O 1
ATOM 2213 N N . PRO A 1 296 ? 6.525 12.382 1.918 1.00 23.64 296 PRO A N 1
ATOM 2214 C CA . PRO A 1 296 ? 6.997 11.218 2.648 1.00 23.64 296 PRO A CA 1
ATOM 2215 C C . PRO A 1 296 ? 5.805 10.403 3.182 1.00 23.64 296 PRO A C 1
ATOM 2217 O O . PRO A 1 296 ? 4.960 10.897 3.914 1.00 23.64 296 PRO A O 1
ATOM 2220 N N . LYS A 1 297 ? 5.793 9.096 2.891 1.00 26.78 297 LYS A N 1
ATOM 2221 C CA . LYS A 1 297 ? 5.090 8.047 3.663 1.00 26.78 297 LYS A CA 1
ATOM 2222 C C . LYS A 1 297 ? 3.576 8.253 3.905 1.00 26.78 297 LYS A C 1
ATOM 2224 O O . LYS A 1 297 ? 3.113 8.224 5.040 1.00 26.78 297 LYS A O 1
ATOM 2229 N N . CYS A 1 298 ? 2.778 8.282 2.837 1.00 24.22 298 CYS A N 1
ATOM 2230 C CA . CYS A 1 298 ? 1.332 8.024 2.917 1.00 24.22 298 CYS A CA 1
ATOM 2231 C C . CYS A 1 298 ? 1.027 6.516 2.837 1.00 24.22 298 CYS A C 1
ATOM 2233 O O . CYS A 1 298 ? 1.428 5.831 1.892 1.00 24.22 298 CYS A O 1
ATOM 2235 N N . SER A 1 299 ? 0.274 5.977 3.799 1.00 30.33 299 SER A N 1
ATOM 2236 C CA . SER A 1 299 ? -0.053 4.546 3.849 1.00 30.33 299 SER A CA 1
ATOM 2237 C C . SER A 1 299 ? -1.528 4.274 4.144 1.00 30.33 299 SER A C 1
ATOM 2239 O O . SER A 1 299 ? -1.885 3.995 5.279 1.00 30.33 299 SER A O 1
ATOM 2241 N N . LEU A 1 300 ? -2.374 4.357 3.120 1.00 26.47 300 LEU A N 1
ATOM 2242 C CA . LEU A 1 300 ? -3.558 3.525 2.838 1.00 26.47 300 LEU A CA 1
ATOM 2243 C C . LEU A 1 300 ? -4.444 4.338 1.894 1.00 26.47 300 LEU A C 1
ATOM 2245 O O . LEU A 1 300 ? -5.126 5.275 2.293 1.00 26.47 300 LEU A O 1
ATOM 2249 N N . THR A 1 301 ? -4.413 3.963 0.623 1.00 28.45 301 THR A N 1
ATOM 2250 C CA . THR A 1 301 ? -4.991 4.724 -0.485 1.00 28.45 301 THR A CA 1
ATOM 2251 C C . THR A 1 301 ? -5.914 3.782 -1.235 1.00 28.45 301 THR A C 1
ATOM 2253 O O . THR A 1 301 ? -5.526 2.656 -1.553 1.00 28.45 301 THR A O 1
ATOM 2256 N N . TRP A 1 302 ? -7.142 4.218 -1.507 1.00 27.62 302 TRP A N 1
ATOM 2257 C CA . TRP A 1 302 ? -7.946 3.551 -2.520 1.00 27.62 302 TRP A CA 1
ATOM 2258 C C . TRP A 1 302 ? -7.537 4.104 -3.867 1.00 27.62 302 TRP A C 1
ATOM 2260 O O . TRP A 1 302 ? -7.546 5.308 -4.096 1.00 27.62 302 TRP A O 1
ATOM 2270 N N . TRP A 1 303 ? -7.188 3.200 -4.763 1.00 28.31 303 TRP A N 1
ATOM 2271 C CA . TRP A 1 303 ? -6.782 3.560 -6.104 1.00 28.31 303 TRP A CA 1
ATOM 2272 C C . TRP A 1 303 ? -7.975 3.445 -7.035 1.00 28.31 303 TRP A C 1
ATOM 2274 O O . TRP A 1 303 ? -8.759 2.499 -6.986 1.00 28.31 303 TRP A O 1
ATOM 2284 N N . LEU A 1 304 ? -8.123 4.395 -7.937 1.00 26.52 304 LEU A N 1
ATOM 2285 C CA . LEU A 1 304 ? -9.053 4.228 -9.035 1.00 26.52 304 LEU A CA 1
ATOM 2286 C C . LEU A 1 304 ? -8.441 4.849 -10.281 1.00 26.52 304 LEU A C 1
ATOM 2288 O O . LEU A 1 304 ? -8.732 5.975 -10.662 1.00 26.52 304 LEU A O 1
ATOM 2292 N N . THR A 1 305 ? -7.593 4.089 -10.961 1.00 28.89 305 THR A N 1
ATOM 2293 C CA . THR A 1 305 ? -7.111 4.495 -12.282 1.00 28.89 305 THR A CA 1
ATOM 2294 C C . THR A 1 305 ? -8.115 4.070 -13.355 1.00 28.89 305 THR A C 1
ATOM 2296 O O . THR A 1 305 ? -8.196 2.912 -13.755 1.00 28.89 305 THR A O 1
ATOM 2299 N N . TYR A 1 306 ? -8.948 4.996 -13.807 1.00 25.83 306 TYR A N 1
ATOM 2300 C CA . TYR A 1 306 ? -10.033 4.714 -14.745 1.00 25.83 306 TYR A CA 1
ATOM 2301 C C . TYR A 1 306 ? -9.516 4.150 -16.080 1.00 25.83 306 TYR A C 1
ATOM 2303 O O . TYR A 1 306 ? -8.820 4.860 -16.784 1.00 25.83 306 TYR A O 1
ATOM 2311 N N . LEU A 1 307 ? -9.901 2.932 -16.491 1.00 30.97 307 LEU A N 1
ATOM 2312 C CA . LEU A 1 307 ? -9.689 2.448 -17.865 1.00 30.97 307 LEU A CA 1
ATOM 2313 C C . LEU A 1 307 ? -10.999 2.142 -18.571 1.00 30.97 307 LEU A C 1
ATOM 2315 O O . LEU A 1 307 ? -11.920 1.518 -18.038 1.00 30.97 307 LEU A O 1
ATOM 2319 N N . SER A 1 308 ? -11.045 2.571 -19.822 1.00 23.23 308 SER A N 1
ATOM 2320 C CA . SER A 1 308 ? -12.159 2.372 -20.722 1.00 23.23 308 SER A CA 1
ATOM 2321 C C . SER A 1 308 ? -12.307 0.890 -21.124 1.00 23.23 308 SER A C 1
ATOM 2323 O O . SER A 1 308 ? -11.360 0.112 -21.204 1.00 23.23 308 SER A O 1
ATOM 2325 N N . ARG A 1 309 ? -13.562 0.471 -21.310 1.00 24.09 309 ARG A N 1
ATOM 2326 C CA . ARG A 1 309 ? -14.004 -0.908 -21.591 1.00 24.09 309 ARG A CA 1
ATOM 2327 C C . ARG A 1 309 ? -13.256 -1.585 -22.753 1.00 24.09 309 ARG A C 1
ATOM 2329 O O . ARG A 1 309 ? -13.390 -1.142 -23.889 1.00 24.09 309 ARG A O 1
ATOM 2336 N N . VAL A 1 310 ? -12.800 -2.822 -22.532 1.00 24.61 310 VAL A N 1
ATOM 2337 C CA . VAL A 1 310 ? -12.918 -3.903 -23.534 1.00 24.61 310 VAL A CA 1
ATOM 2338 C C . VAL A 1 310 ? -13.932 -4.919 -23.007 1.00 24.61 310 VAL A C 1
ATOM 2340 O O . VAL A 1 310 ? -13.682 -5.648 -22.053 1.00 24.61 310 VAL A O 1
ATOM 2343 N N . SER A 1 311 ? -15.138 -4.922 -23.579 1.00 22.02 311 SER A N 1
ATOM 2344 C CA . SER A 1 311 ? -16.195 -5.872 -23.205 1.00 22.02 311 SER A CA 1
ATOM 2345 C C . SER A 1 311 ? -16.024 -7.172 -23.992 1.00 22.02 311 SER A C 1
ATOM 2347 O O . SER A 1 311 ? -16.175 -7.162 -25.211 1.00 22.02 311 SER A O 1
ATOM 2349 N N . PHE A 1 312 ? -15.776 -8.293 -23.312 1.00 24.97 312 PHE A N 1
ATOM 2350 C CA . PHE A 1 312 ? -15.942 -9.627 -23.896 1.00 24.97 312 PHE A CA 1
ATOM 2351 C C . PHE A 1 312 ? -17.317 -10.174 -23.505 1.00 24.97 312 PHE A C 1
ATOM 2353 O O . PHE A 1 312 ? -17.602 -10.372 -22.327 1.00 24.97 312 PHE A O 1
ATOM 2360 N N . GLN A 1 313 ? -18.177 -10.421 -24.493 1.00 22.33 313 GLN A N 1
ATOM 2361 C CA . GLN A 1 313 ? -19.430 -11.146 -24.298 1.00 22.33 313 GLN A CA 1
ATOM 2362 C C . GLN A 1 313 ? -19.237 -12.570 -24.828 1.00 22.33 313 GLN A C 1
ATOM 2364 O O . GLN A 1 313 ? -18.854 -12.750 -25.983 1.00 22.33 313 GLN A O 1
ATOM 2369 N N . MET A 1 314 ? -19.473 -13.587 -23.992 1.00 22.33 314 MET A N 1
ATOM 2370 C CA . MET A 1 314 ? -19.518 -14.975 -24.461 1.00 22.33 314 MET A CA 1
ATOM 2371 C C . MET A 1 314 ? -20.715 -15.140 -25.404 1.00 22.33 314 MET A C 1
ATOM 2373 O O . MET A 1 314 ? -21.865 -15.083 -24.968 1.00 22.33 314 MET A O 1
ATOM 2377 N N . GLU A 1 315 ? -20.462 -15.352 -26.697 1.00 23.09 315 GLU A N 1
ATOM 2378 C CA . GLU A 1 315 ? -21.484 -15.888 -27.596 1.00 23.09 315 GLU A CA 1
ATOM 2379 C C . GLU A 1 315 ? -21.754 -17.353 -27.204 1.00 23.09 315 GLU A C 1
ATOM 2381 O O . GLU A 1 315 ? -20.833 -18.100 -26.860 1.00 23.09 315 GLU A O 1
ATOM 2386 N N . LYS A 1 316 ? -23.026 -17.782 -27.264 1.00 28.06 316 LYS A N 1
ATOM 2387 C CA . LYS A 1 316 ? -23.499 -19.143 -26.912 1.00 28.06 316 LYS A CA 1
ATOM 2388 C C . LYS A 1 316 ? -22.812 -20.288 -27.695 1.00 28.06 316 LYS A C 1
ATOM 2390 O O . LYS A 1 316 ? -23.130 -21.448 -27.467 1.00 28.06 316 LYS A O 1
ATOM 2395 N N . SER A 1 317 ? -21.880 -19.980 -28.597 1.00 30.39 317 SER A N 1
ATOM 2396 C CA . SER A 1 317 ? -21.113 -20.903 -29.440 1.00 30.39 317 SER A CA 1
ATOM 2397 C C . SER A 1 317 ? -19.676 -21.179 -28.957 1.00 30.39 317 SER A C 1
ATOM 2399 O O . SER A 1 317 ? -18.963 -21.944 -29.601 1.00 30.39 317 SER A O 1
ATOM 2401 N N . GLY A 1 318 ? -19.219 -20.596 -27.840 1.00 26.41 318 GLY A N 1
ATOM 2402 C CA . GLY A 1 318 ? -17.940 -20.977 -27.217 1.00 26.41 318 GLY A CA 1
ATOM 2403 C C . GLY A 1 318 ? -16.662 -20.530 -27.950 1.00 26.41 318 GLY A C 1
ATOM 2404 O O . GLY A 1 318 ? -15.584 -21.039 -27.644 1.00 26.41 318 GLY A O 1
ATOM 2405 N N . ARG A 1 319 ? -16.735 -19.567 -28.881 1.00 22.17 319 ARG A N 1
ATOM 2406 C CA . ARG A 1 319 ? -15.554 -18.909 -29.480 1.00 22.17 319 ARG A CA 1
ATOM 2407 C C . ARG A 1 319 ? -15.446 -17.448 -29.033 1.00 22.17 319 ARG A C 1
ATOM 2409 O O . ARG A 1 319 ? -16.434 -16.722 -29.034 1.00 22.17 319 ARG A O 1
ATOM 2416 N N . LEU A 1 320 ? -14.236 -17.030 -28.650 1.00 26.09 320 LEU A N 1
ATOM 2417 C CA . LEU A 1 320 ? -13.912 -15.652 -28.269 1.00 26.09 320 LEU A CA 1
ATOM 2418 C C . LEU A 1 320 ? -13.706 -14.826 -29.553 1.00 26.09 320 LEU A C 1
ATOM 2420 O O . LEU A 1 320 ? -12.764 -15.088 -30.296 1.00 26.09 320 LEU A O 1
ATOM 2424 N N . GLY A 1 321 ? -14.594 -13.871 -29.839 1.00 22.58 321 GLY A N 1
ATOM 2425 C CA . GLY A 1 321 ? -14.483 -12.963 -30.986 1.00 22.58 321 GLY A CA 1
ATOM 2426 C C . GLY A 1 321 ? -14.368 -11.506 -30.535 1.00 22.58 321 GLY A C 1
ATOM 2427 O O . GLY A 1 321 ? -15.186 -11.039 -29.745 1.00 22.58 321 GLY A O 1
ATOM 2428 N N . ILE A 1 322 ? -13.359 -10.787 -31.038 1.00 27.83 322 ILE A N 1
ATOM 2429 C CA . ILE A 1 322 ? -13.173 -9.341 -30.835 1.00 27.83 322 ILE A CA 1
ATOM 2430 C C . ILE A 1 322 ? -14.126 -8.624 -31.790 1.00 27.83 322 ILE A C 1
ATOM 2432 O O . ILE A 1 322 ? -14.017 -8.829 -32.998 1.00 27.83 322 ILE A O 1
ATOM 2436 N N . LYS A 1 323 ? -15.073 -7.818 -31.284 1.00 24.34 323 LYS A N 1
ATOM 2437 C CA . LYS A 1 323 ? -16.090 -7.217 -32.164 1.00 24.34 323 LYS A CA 1
ATOM 2438 C C . LYS A 1 323 ? -15.830 -5.775 -32.589 1.00 24.34 323 LYS A C 1
ATOM 2440 O O . LYS A 1 323 ? -16.237 -5.484 -33.698 1.00 24.34 323 LYS A O 1
ATOM 2445 N N . HIS A 1 324 ? -15.191 -4.883 -31.826 1.00 26.25 324 HIS A N 1
ATOM 2446 C CA . HIS A 1 324 ? -14.986 -3.489 -32.277 1.00 26.25 324 HIS A CA 1
ATOM 2447 C C . HIS A 1 324 ? -13.768 -2.816 -31.615 1.00 26.25 324 HIS A C 1
ATOM 2449 O O . HIS A 1 324 ? -13.608 -2.911 -30.400 1.00 26.25 324 HIS A O 1
ATOM 2455 N N . SER A 1 325 ? -12.975 -2.087 -32.410 1.00 26.34 325 SER A N 1
ATOM 2456 C CA . SER A 1 325 ? -11.994 -1.080 -31.978 1.00 26.34 325 SER A CA 1
ATOM 2457 C C . SER A 1 325 ? -12.613 0.313 -32.124 1.00 26.34 325 SER A C 1
ATOM 2459 O O . SER A 1 325 ? -13.121 0.634 -33.199 1.00 26.34 325 SER A O 1
ATOM 2461 N N . TYR A 1 326 ? -12.570 1.141 -31.083 1.00 28.33 326 TYR A N 1
ATOM 2462 C CA . TYR A 1 326 ? -13.017 2.535 -31.147 1.00 28.33 326 TYR A CA 1
ATOM 2463 C C . TYR A 1 326 ? -11.858 3.460 -30.782 1.00 28.33 326 TYR A C 1
ATOM 2465 O O . TYR A 1 326 ? -11.117 3.166 -29.851 1.00 28.33 326 TYR A O 1
ATOM 2473 N N . THR A 1 327 ? -11.720 4.555 -31.526 1.00 26.06 327 THR A N 1
ATOM 2474 C CA . THR A 1 327 ? -10.748 5.629 -31.294 1.00 26.06 327 THR A CA 1
ATOM 2475 C C . THR A 1 327 ? -11.254 6.643 -30.254 1.00 26.06 327 THR A C 1
ATOM 2477 O O . THR A 1 327 ? -12.461 6.849 -30.084 1.00 26.06 327 THR A O 1
ATOM 2480 N N . ASP A 1 328 ? -10.301 7.252 -29.545 1.00 38.84 328 ASP A N 1
ATOM 2481 C CA . ASP A 1 328 ? -10.383 7.705 -28.146 1.00 38.84 328 ASP A CA 1
ATOM 2482 C C . ASP A 1 328 ? -11.409 8.788 -27.775 1.00 38.84 328 ASP A C 1
ATOM 2484 O O . ASP A 1 328 ? -11.897 8.817 -26.645 1.00 38.84 328 ASP A O 1
ATOM 2488 N N . THR A 1 329 ? -11.843 9.655 -28.686 1.00 30.23 329 THR A N 1
ATOM 2489 C CA . THR A 1 329 ? -12.699 10.801 -28.314 1.00 30.23 329 THR A CA 1
ATOM 2490 C C . THR A 1 329 ? -14.177 10.447 -28.107 1.00 30.23 329 THR A C 1
ATOM 2492 O O . THR A 1 329 ? -14.885 11.124 -27.361 1.00 30.23 329 THR A O 1
ATOM 2495 N N . GLN A 1 330 ? -14.680 9.364 -28.711 1.00 29.39 330 GLN A N 1
ATOM 2496 C CA . GLN A 1 330 ? -16.099 8.991 -28.586 1.00 29.39 330 GLN A CA 1
ATOM 2497 C C . GLN A 1 330 ? -16.428 8.213 -27.301 1.00 29.39 330 GLN A C 1
ATOM 2499 O O . GLN A 1 330 ? -17.603 8.137 -26.923 1.00 29.39 330 GLN A O 1
ATOM 2504 N N . LEU A 1 331 ? -15.431 7.631 -26.624 1.00 34.84 331 LEU A N 1
ATOM 2505 C CA . LEU A 1 331 ? -15.655 6.791 -25.444 1.00 34.84 331 LEU A CA 1
ATOM 2506 C C . LEU A 1 331 ? -15.880 7.607 -24.168 1.00 34.84 331 LEU A C 1
ATOM 2508 O O . LEU A 1 331 ? -16.821 7.316 -23.431 1.00 34.84 331 LEU A O 1
ATOM 2512 N N . VAL A 1 332 ? -15.081 8.649 -23.934 1.00 32.97 332 VAL A N 1
ATOM 2513 C CA . VAL A 1 332 ? -15.137 9.463 -22.705 1.00 32.97 332 VAL A CA 1
ATOM 2514 C C . VAL A 1 332 ? -16.461 10.228 -22.609 1.00 32.97 332 VAL A C 1
ATOM 2516 O O . VAL A 1 332 ? -17.187 10.104 -21.621 1.00 32.97 332 VAL A O 1
ATOM 2519 N N . SER A 1 333 ? -16.865 10.902 -23.694 1.00 31.22 333 SER A N 1
ATOM 2520 C CA . SER A 1 333 ? -18.144 11.625 -23.760 1.00 31.22 333 SER A CA 1
ATOM 2521 C C . SER A 1 333 ? -19.360 10.696 -23.611 1.00 31.22 333 SER A C 1
ATOM 2523 O O . SER A 1 333 ? -20.362 11.061 -22.990 1.00 31.22 333 SER A O 1
ATOM 2525 N N . ARG A 1 334 ? -19.293 9.455 -24.119 1.00 35.81 334 ARG A N 1
ATOM 2526 C CA . ARG A 1 334 ? -20.376 8.469 -23.951 1.00 35.81 334 ARG A CA 1
ATOM 2527 C C . ARG A 1 334 ? -20.391 7.823 -22.567 1.00 35.81 334 ARG A C 1
ATOM 2529 O O . ARG A 1 334 ? -21.481 7.502 -22.099 1.00 35.81 334 ARG A O 1
ATOM 2536 N N . CYS A 1 335 ? -19.247 7.645 -21.907 1.00 33.94 335 CYS A N 1
ATOM 2537 C CA . CYS A 1 335 ? -19.180 7.128 -20.538 1.00 33.94 335 CYS A CA 1
ATOM 2538 C C . CYS A 1 335 ? -19.778 8.123 -19.533 1.00 33.94 335 CYS A C 1
ATOM 2540 O O . CYS A 1 335 ? -20.659 7.733 -18.766 1.00 33.94 335 CYS A O 1
ATOM 2542 N N . LEU A 1 336 ? -19.416 9.407 -19.625 1.00 33.34 336 LEU A N 1
ATOM 2543 C CA . LEU A 1 336 ? -20.015 10.484 -18.824 1.00 33.34 336 LEU A CA 1
ATOM 2544 C C . LEU A 1 336 ? -21.532 10.597 -19.059 1.00 33.34 336 LEU A C 1
ATOM 2546 O O . LEU A 1 336 ? -22.316 10.554 -18.110 1.00 33.34 336 LEU A O 1
ATOM 2550 N N . ASN A 1 337 ? -21.973 10.610 -20.323 1.00 32.28 337 ASN A N 1
ATOM 2551 C CA . ASN A 1 337 ? -23.400 10.695 -20.663 1.00 32.28 337 ASN A CA 1
ATOM 2552 C C . ASN A 1 337 ? -24.216 9.464 -20.230 1.00 32.28 337 ASN A C 1
ATOM 2554 O O . ASN A 1 337 ? -25.392 9.580 -19.876 1.00 32.28 337 ASN A O 1
ATOM 2558 N N . LYS A 1 338 ? -23.635 8.259 -20.275 1.00 32.41 338 LYS A N 1
ATOM 2559 C CA . LYS A 1 338 ? -24.336 7.030 -19.874 1.00 32.41 338 LYS A CA 1
ATOM 2560 C C . LYS A 1 338 ? -24.434 6.908 -18.352 1.00 32.41 338 LYS A C 1
ATOM 2562 O O . LYS A 1 338 ? -25.435 6.386 -17.872 1.00 32.41 338 LYS A O 1
ATOM 2567 N N . TYR A 1 339 ? -23.458 7.437 -17.613 1.00 31.61 339 TYR A N 1
ATOM 2568 C CA . TYR A 1 339 ? -23.492 7.507 -16.151 1.00 31.61 339 TYR A CA 1
ATOM 2569 C C . TYR A 1 339 ? -24.483 8.570 -15.649 1.00 31.61 339 TYR A C 1
ATOM 2571 O O . TYR A 1 339 ? -25.292 8.281 -14.770 1.00 31.61 339 TYR A O 1
ATOM 2579 N N . GLN A 1 340 ? -24.535 9.747 -16.285 1.00 31.30 340 GLN A N 1
ATOM 2580 C CA . GLN A 1 340 ? -25.570 10.754 -16.004 1.00 31.30 340 GLN A CA 1
ATOM 2581 C C . GLN A 1 340 ? -26.989 10.217 -16.257 1.00 31.30 340 GLN A C 1
ATOM 2583 O O . GLN A 1 340 ? -27.886 10.439 -15.449 1.00 31.30 340 GLN A O 1
ATOM 2588 N N . LYS A 1 341 ? -27.196 9.424 -17.319 1.00 30.19 341 LYS A N 1
ATOM 2589 C CA . LYS A 1 341 ? -28.492 8.770 -17.584 1.00 30.19 341 LYS A CA 1
ATOM 2590 C C . LYS A 1 341 ? -28.858 7.664 -16.587 1.00 30.19 341 LYS A C 1
ATOM 2592 O O . LYS A 1 341 ? -30.043 7.406 -16.407 1.00 30.19 341 LYS A O 1
ATOM 2597 N N . LEU A 1 342 ? -27.882 7.018 -15.946 1.00 31.80 342 LEU A N 1
ATOM 2598 C CA . LEU A 1 342 ? -28.128 6.006 -14.911 1.00 31.80 342 LEU A CA 1
ATOM 2599 C C . LEU A 1 342 ? -28.517 6.632 -13.560 1.00 31.80 342 LEU A C 1
ATOM 2601 O O . LEU A 1 342 ? -29.256 6.003 -12.813 1.00 31.80 342 LEU A O 1
ATOM 2605 N N . LYS A 1 343 ? -28.106 7.879 -13.281 1.00 30.45 343 LYS A N 1
ATOM 2606 C CA . LYS A 1 343 ? -28.526 8.645 -12.088 1.00 30.45 343 LYS A CA 1
ATOM 2607 C C . LYS A 1 343 ? -29.948 9.220 -12.177 1.00 30.45 343 LYS A C 1
ATOM 2609 O O . LYS A 1 343 ? -30.521 9.542 -11.150 1.00 30.45 343 LYS A O 1
ATOM 2614 N N . ILE A 1 344 ? -30.520 9.356 -13.378 1.00 34.59 344 ILE A N 1
ATOM 2615 C CA . ILE A 1 344 ? -31.875 9.916 -13.573 1.00 34.59 344 ILE A CA 1
ATOM 2616 C C . ILE A 1 344 ? -32.974 8.843 -13.407 1.00 34.59 344 ILE A C 1
ATOM 2618 O O . ILE A 1 344 ? -34.142 9.182 -13.259 1.00 34.59 344 ILE A O 1
ATOM 2622 N N . ASN A 1 345 ? -32.615 7.554 -13.390 1.00 28.83 345 ASN A N 1
ATOM 2623 C CA . ASN A 1 345 ? -33.570 6.437 -13.382 1.00 28.83 345 ASN A CA 1
ATOM 2624 C C . ASN A 1 345 ? -33.475 5.508 -12.152 1.00 28.83 345 ASN A C 1
ATOM 2626 O O . ASN A 1 345 ? -33.952 4.378 -12.238 1.00 28.83 345 ASN A O 1
ATOM 2630 N N . ASN A 1 346 ? -32.892 5.954 -11.034 1.00 31.19 346 ASN A N 1
ATOM 2631 C CA . ASN A 1 346 ? -32.935 5.232 -9.754 1.00 31.19 346 ASN A CA 1
ATOM 2632 C C . ASN A 1 346 ? -33.382 6.144 -8.617 1.00 31.19 346 ASN A C 1
ATOM 2634 O O . ASN A 1 346 ? -32.729 7.197 -8.444 1.00 31.19 346 ASN A O 1
#